Protein AF-A0A920F0Z5-F1 (afdb_monomer_lite)

Foldseek 3Di:
DFAAAKKKKKKKKAFAPPPEAQFWKKWQKFWFADDPNDTDDGQWTFMQHNNWTKIKHFDDDKDWDWDQDPVRDTDIDIDGWIKIFTFPDSVVRHRDMWMKMWIAHNRPPLGWIWMDIPLHTFWIDDDDSRPNHRDIDMDGDIDIDNGRDDDDDGDMDMDLTDMDRAPVVSVDPDSVSVVPDDNATFGARTQWIFTDDCQVVVVHDTHTDDGHCVRGHDD

pLDDT: mean 90.54, std 6.48, range [62.72, 98.5]

Secondary structure (DSSP, 8-state):
-BTT-EEEEEEEEE--TT---SS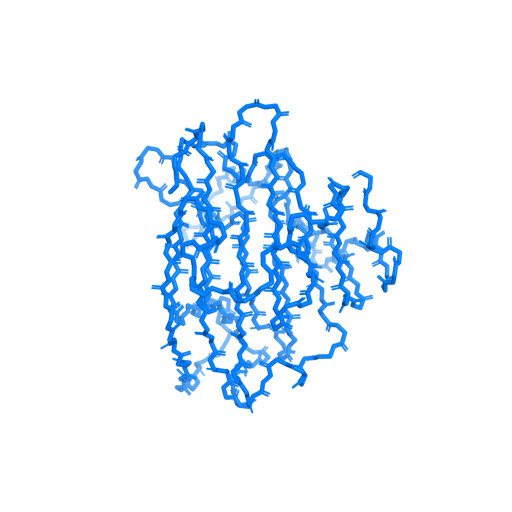-EEEEEEEEEEETTEEEEEEEEEEEETTEEEEEEE-SS-EEEEEE-TTS-EEEEEEPPEEEEEES-GGGGSSSEEEEEEEEE-STT--EEEEEETTEEEEEEES-S-TTSSEEEEEEEEEEES-SSPPPP---EEEEEEEESSSGGGT-S-HHHHHTS--S-EE-SEEEEEEESSTGGGTPPPPEEEEGGGGGS--

Radius of gyration: 17.34 Å; chains: 1; bounding box: 39×43×42 Å

Sequence (219 aa):
MRDGEVYWYKFSIFIPKNVGSNFHTISPFDLKDRKNGRQRDPALSFTITNNQVTFQLKTFGEECRKVKNMQGKTSEFCERPSLVANMASTNNYKNRWLDFVFEIDKRKGKEITRFWINEKLIGVINGDLSPQGKFLGFKFGPYRFSIKKPPQDEVIYYSDIMRRHSCEELEQENCDKFYDAPSSSGIYGVEKLLRCFREPDKGLPCPLICIGRDCENLP

Structure (mmCIF, N/CA/C/O backbone):
data_AF-A0A920F0Z5-F1
#
_entry.id   AF-A0A920F0Z5-F1
#
loop_
_atom_site.group_PDB
_atom_site.id
_atom_site.type_symbol
_atom_site.label_atom_id
_atom_site.label_alt_id
_atom_site.label_comp_id
_atom_site.label_asym_id
_atom_site.label_entity_id
_atom_site.label_seq_id
_atom_site.pdbx_PDB_ins_code
_atom_site.Cartn_x
_atom_site.Cartn_y
_atom_site.Cartn_z
_atom_site.occupancy
_atom_site.B_iso_or_equiv
_atom_site.auth_seq_id
_atom_site.auth_comp_id
_atom_site.auth_asym_id
_atom_site.auth_atom_id
_atom_site.pdbx_PDB_model_num
ATOM 1 N N . MET A 1 1 ? -16.361 4.760 -1.913 1.00 90.44 1 MET A N 1
ATOM 2 C CA . MET A 1 1 ? -16.468 4.946 -0.458 1.00 90.44 1 MET A CA 1
ATOM 3 C C . MET A 1 1 ? -16.706 6.410 -0.205 1.00 90.44 1 MET A C 1
ATOM 5 O O . MET A 1 1 ? -16.015 7.211 -0.819 1.00 90.44 1 MET A O 1
ATOM 9 N N . ARG A 1 2 ? -17.714 6.745 0.584 1.00 90.50 2 ARG A N 1
ATOM 10 C CA . ARG A 1 2 ? -18.082 8.101 0.975 1.00 90.50 2 ARG A CA 1
ATOM 11 C C . ARG A 1 2 ? -17.517 8.376 2.366 1.00 90.50 2 ARG A C 1
ATOM 13 O O . ARG A 1 2 ? -17.374 7.447 3.155 1.00 90.50 2 ARG A O 1
ATOM 20 N N . ASP A 1 3 ? -17.191 9.624 2.656 1.00 87.81 3 ASP A N 1
ATOM 21 C CA . ASP A 1 3 ? -16.871 10.025 4.028 1.00 87.81 3 ASP A CA 1
ATOM 22 C C . ASP A 1 3 ? -18.055 9.764 4.973 1.00 87.81 3 ASP A C 1
ATOM 24 O O . ASP A 1 3 ? -19.215 9.837 4.561 1.00 87.81 3 ASP A O 1
ATOM 28 N N . GLY A 1 4 ? -17.759 9.487 6.244 1.00 90.69 4 GLY A N 1
ATOM 29 C CA . GLY A 1 4 ? -18.760 9.219 7.281 1.00 90.69 4 GLY A CA 1
ATOM 30 C C . GLY A 1 4 ? -19.168 7.752 7.437 1.00 90.69 4 GLY A C 1
ATOM 31 O O . GLY A 1 4 ? -19.985 7.453 8.302 1.00 90.69 4 GLY A O 1
ATOM 32 N N . GLU A 1 5 ? -18.604 6.838 6.647 1.00 94.56 5 GLU A N 1
ATOM 33 C CA . GLU A 1 5 ? -18.959 5.414 6.652 1.00 94.56 5 GLU A CA 1
ATOM 34 C C . GLU A 1 5 ? -17.730 4.523 6.880 1.00 94.56 5 GLU A C 1
ATOM 36 O O . GLU A 1 5 ? -16.592 4.936 6.643 1.00 94.56 5 GLU A O 1
ATOM 41 N N . VAL A 1 6 ? -17.977 3.290 7.327 1.00 96.62 6 VAL A N 1
ATOM 42 C CA . VAL A 1 6 ? -16.974 2.221 7.418 1.00 96.62 6 VAL A CA 1
ATOM 43 C C . VAL A 1 6 ? -17.165 1.277 6.239 1.00 96.62 6 VAL A C 1
ATOM 45 O O . VAL A 1 6 ? -18.297 0.957 5.860 1.00 96.62 6 VAL A O 1
ATOM 48 N N . TYR A 1 7 ? -16.055 0.839 5.656 1.00 97.44 7 TYR A N 1
ATOM 49 C CA . TYR A 1 7 ? -16.049 -0.111 4.557 1.00 97.44 7 TYR A CA 1
ATOM 50 C C . TYR A 1 7 ? -15.091 -1.253 4.821 1.00 97.44 7 TYR A C 1
ATOM 52 O O . TYR A 1 7 ? -13.948 -1.040 5.216 1.00 97.44 7 TYR A O 1
ATOM 60 N N . TRP A 1 8 ? -15.551 -2.445 4.479 1.00 97.75 8 TRP A N 1
ATOM 61 C CA . TRP A 1 8 ? -14.752 -3.651 4.433 1.00 97.75 8 TRP A CA 1
ATOM 62 C C . TRP A 1 8 ? -14.628 -4.107 2.982 1.00 97.75 8 TRP A C 1
ATOM 64 O O . TRP A 1 8 ? -15.615 -4.134 2.241 1.00 97.75 8 TRP A O 1
ATOM 74 N N . TYR A 1 9 ? -13.412 -4.424 2.548 1.00 97.00 9 TYR A N 1
ATOM 75 C CA . TYR A 1 9 ? -13.144 -4.990 1.228 1.00 97.00 9 TYR A CA 1
ATOM 76 C C . TYR A 1 9 ? -12.417 -6.317 1.370 1.00 97.00 9 TYR A C 1
ATOM 78 O O . TYR A 1 9 ? -11.500 -6.430 2.178 1.00 97.00 9 TYR A O 1
ATOM 86 N N . LYS A 1 10 ? -12.786 -7.273 0.520 1.00 96.81 10 LYS A N 1
ATOM 87 C CA . LYS A 1 10 ? -12.069 -8.529 0.295 1.00 96.81 10 LYS A CA 1
ATOM 88 C C . LYS A 1 10 ? -11.853 -8.681 -1.202 1.00 96.81 10 LYS A C 1
ATOM 90 O O . LYS A 1 10 ? -12.731 -8.314 -1.980 1.00 96.81 10 LYS A O 1
ATOM 95 N N . PHE A 1 11 ? -10.675 -9.121 -1.608 1.00 97.75 11 PHE A N 1
ATOM 96 C CA . PHE A 1 11 ? -10.397 -9.508 -2.988 1.00 97.75 11 PHE A CA 1
ATOM 97 C C . PHE A 1 11 ? -9.113 -10.318 -3.040 1.00 97.75 11 PHE A C 1
ATOM 99 O O . PHE A 1 11 ? -8.195 -10.081 -2.256 1.00 97.75 11 PHE A O 1
ATOM 106 N N . SER A 1 12 ? -9.014 -11.202 -4.021 1.00 98.06 12 SER A N 1
ATOM 107 C CA . SER A 1 12 ? -7.830 -12.029 -4.207 1.00 98.06 12 SER A CA 1
ATOM 108 C C . SER A 1 12 ? -7.163 -11.720 -5.537 1.00 98.06 12 SER A C 1
ATOM 110 O O . SER A 1 12 ? -7.823 -11.424 -6.537 1.00 98.06 12 SER A O 1
ATOM 112 N N . ILE A 1 13 ? -5.831 -11.748 -5.545 1.00 98.06 13 ILE A N 1
ATOM 113 C CA . ILE A 1 13 ? -5.016 -11.493 -6.736 1.00 98.06 13 ILE A CA 1
ATOM 114 C C . ILE A 1 13 ? -4.014 -12.627 -6.916 1.00 98.06 13 ILE A C 1
ATOM 116 O O . ILE A 1 13 ? -3.229 -12.910 -6.011 1.00 98.06 13 ILE A O 1
ATOM 120 N N . PHE A 1 14 ? -3.980 -13.230 -8.104 1.00 97.88 14 PHE A N 1
ATOM 121 C CA . PHE A 1 14 ? -2.882 -14.101 -8.516 1.00 97.88 14 PHE A CA 1
ATOM 122 C C . PHE A 1 14 ? -1.908 -13.320 -9.391 1.00 97.88 14 PHE A C 1
ATOM 124 O O . PHE A 1 14 ? -2.274 -12.824 -10.461 1.00 97.88 14 PHE A O 1
ATOM 131 N N . ILE A 1 15 ? -0.650 -13.248 -8.956 1.00 95.62 15 ILE A N 1
ATOM 132 C CA . ILE A 1 15 ? 0.415 -12.520 -9.653 1.00 95.62 15 ILE A CA 1
ATOM 133 C C . ILE A 1 15 ? 1.413 -13.531 -10.217 1.00 95.62 15 ILE A C 1
ATOM 135 O O . ILE A 1 15 ? 2.213 -14.061 -9.451 1.00 95.62 15 ILE A O 1
ATOM 139 N N . PRO A 1 16 ? 1.424 -13.820 -11.527 1.00 94.25 16 PRO A N 1
ATOM 140 C CA . PRO A 1 16 ? 2.423 -14.699 -12.128 1.00 94.25 16 PRO A CA 1
ATOM 141 C C . PRO A 1 16 ? 3.870 -14.235 -11.895 1.00 94.25 16 PRO A C 1
ATOM 143 O O . PRO A 1 16 ? 4.157 -13.047 -11.729 1.00 94.25 16 PRO A O 1
ATOM 146 N N . LYS A 1 17 ? 4.817 -15.182 -11.918 1.00 90.88 17 LYS A N 1
ATOM 147 C CA . LYS A 1 17 ? 6.248 -14.929 -11.652 1.00 90.88 17 LYS A CA 1
ATOM 148 C C . LYS A 1 17 ? 6.854 -13.839 -12.550 1.00 90.88 17 LYS A C 1
ATOM 150 O O . LYS A 1 17 ? 7.725 -13.095 -12.103 1.00 90.88 17 LYS A O 1
ATOM 155 N N . ASN A 1 18 ? 6.398 -13.760 -13.797 1.00 88.31 18 ASN A N 1
ATOM 156 C CA . ASN A 1 18 ? 6.895 -12.857 -14.833 1.00 88.31 18 ASN A CA 1
ATOM 157 C C . ASN A 1 18 ? 6.247 -11.463 -14.826 1.00 88.31 18 ASN A C 1
ATOM 159 O O . ASN A 1 18 ? 6.603 -10.651 -15.672 1.00 88.31 18 ASN A O 1
ATOM 163 N N . VAL A 1 19 ? 5.321 -11.173 -13.906 1.00 90.56 19 VAL A N 1
ATOM 164 C CA . VAL A 1 19 ? 4.732 -9.833 -13.789 1.00 90.56 19 VAL A CA 1
ATOM 165 C C . VAL A 1 19 ? 5.720 -8.868 -13.134 1.00 90.56 19 VAL A C 1
ATOM 167 O O . VAL A 1 19 ? 6.308 -9.168 -12.089 1.00 90.56 19 VAL A O 1
ATOM 170 N N . GLY A 1 20 ? 5.852 -7.682 -13.715 1.00 84.75 20 GLY A N 1
ATOM 171 C CA . GLY A 1 20 ? 6.808 -6.645 -13.360 1.00 84.75 20 GLY A CA 1
ATOM 172 C C . GLY A 1 20 ? 8.071 -6.694 -14.222 1.00 84.75 20 GLY A C 1
ATOM 173 O O . GLY A 1 20 ? 8.472 -7.736 -14.737 1.00 84.75 20 GLY A O 1
ATOM 174 N N . SER A 1 21 ? 8.726 -5.541 -14.366 1.00 84.06 21 SER A N 1
ATOM 175 C CA . SER A 1 21 ? 10.038 -5.439 -15.005 1.00 84.06 21 SER A CA 1
ATOM 176 C C . SER A 1 21 ? 10.860 -4.284 -14.416 1.00 84.06 21 SER A C 1
ATOM 178 O O . SER A 1 21 ? 10.391 -3.547 -13.549 1.00 84.06 21 SER A O 1
ATOM 180 N N . ASN A 1 22 ? 12.087 -4.100 -14.913 1.00 86.44 22 ASN A N 1
ATOM 181 C CA . ASN A 1 22 ? 12.929 -2.932 -14.607 1.00 86.44 22 ASN A CA 1
ATOM 182 C C . ASN A 1 22 ? 12.606 -1.705 -15.481 1.00 86.44 22 ASN A C 1
ATOM 184 O O . ASN A 1 22 ? 13.271 -0.671 -15.391 1.00 86.44 22 ASN A O 1
ATOM 188 N N . PHE A 1 23 ? 11.621 -1.818 -16.374 1.00 89.38 23 PHE A N 1
ATOM 189 C CA . PHE A 1 23 ? 11.315 -0.808 -17.386 1.00 89.38 23 PHE A CA 1
ATOM 190 C C . PHE A 1 23 ? 9.919 -0.209 -17.253 1.00 89.38 23 PHE A C 1
ATOM 192 O O . PHE A 1 23 ? 9.606 0.720 -17.988 1.00 89.38 23 PHE A O 1
ATOM 199 N N . HIS A 1 24 ? 9.090 -0.693 -16.334 1.00 91.19 24 HIS A N 1
ATOM 200 C CA . HIS A 1 24 ? 7.787 -0.109 -16.032 1.00 91.19 24 HIS A CA 1
ATOM 201 C C . HIS A 1 24 ? 7.375 -0.451 -14.605 1.00 91.19 24 HIS A C 1
ATOM 203 O O . HIS A 1 24 ? 7.950 -1.328 -13.963 1.00 91.19 24 HIS A O 1
ATOM 209 N N . THR A 1 25 ? 6.368 0.258 -14.111 1.00 93.00 25 THR A N 1
ATOM 210 C CA . THR A 1 25 ? 5.651 -0.110 -12.890 1.00 93.00 25 THR A CA 1
ATOM 211 C C . THR A 1 25 ? 4.280 -0.643 -13.267 1.00 93.00 25 THR A C 1
ATOM 213 O O . THR A 1 25 ? 3.633 -0.104 -14.168 1.00 93.00 25 THR A O 1
ATOM 216 N N . ILE A 1 26 ? 3.834 -1.691 -12.584 1.00 94.69 26 ILE A N 1
ATOM 217 C CA . ILE A 1 26 ? 2.468 -2.203 -12.690 1.00 94.69 26 ILE A CA 1
ATOM 218 C C . ILE A 1 26 ? 1.759 -2.049 -11.347 1.00 94.69 26 ILE A C 1
ATOM 220 O O . ILE A 1 26 ? 2.317 -2.394 -10.308 1.00 94.69 26 ILE A O 1
ATOM 224 N N . SER A 1 27 ? 0.542 -1.516 -11.372 1.00 95.94 27 SER A N 1
ATOM 225 C CA . SER A 1 27 ? -0.369 -1.459 -10.232 1.00 95.94 27 SER A CA 1
ATOM 226 C C . SER A 1 27 ? -1.531 -2.422 -10.480 1.00 95.94 27 SER A C 1
ATOM 228 O O . SER A 1 27 ? -2.296 -2.204 -11.422 1.00 95.94 27 SER A O 1
ATOM 230 N N . PRO A 1 28 ? -1.663 -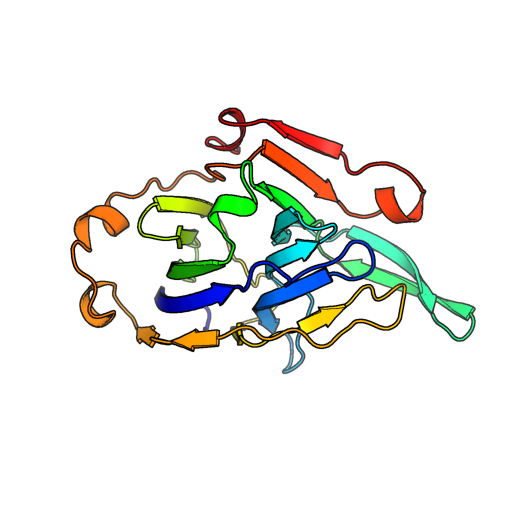3.506 -9.695 1.00 96.88 28 PRO A N 1
ATOM 231 C CA . PRO A 1 28 ? -2.824 -4.389 -9.770 1.00 96.88 28 PRO A CA 1
ATOM 232 C C . PRO A 1 28 ? -4.102 -3.769 -9.191 1.00 96.88 28 PRO A C 1
ATOM 234 O O . PRO A 1 28 ? -5.198 -4.185 -9.579 1.00 96.88 28 PRO A O 1
ATOM 237 N N . PHE A 1 29 ? -3.974 -2.818 -8.259 1.00 97.44 29 PHE A N 1
ATOM 238 C CA . PHE A 1 29 ? -5.090 -2.054 -7.710 1.00 97.44 29 PHE A CA 1
ATOM 239 C C . PHE A 1 29 ? -4.642 -0.715 -7.106 1.00 97.44 29 PHE A C 1
ATOM 241 O O . PHE A 1 29 ? -3.518 -0.558 -6.627 1.00 97.44 29 PHE A O 1
ATOM 248 N N . ASP A 1 30 ? -5.587 0.224 -7.060 1.00 95.88 30 ASP A N 1
ATOM 249 C CA . ASP A 1 30 ? -5.438 1.548 -6.467 1.00 95.88 30 ASP A CA 1
ATOM 250 C C . ASP A 1 30 ? -6.663 1.916 -5.614 1.00 95.88 30 ASP A C 1
ATOM 252 O O . ASP A 1 30 ? -7.813 1.732 -6.029 1.00 95.88 30 ASP A O 1
ATOM 256 N N . LEU A 1 31 ? -6.422 2.577 -4.483 1.00 94.56 31 LEU A N 1
ATOM 257 C CA . LEU A 1 31 ? -7.388 3.446 -3.815 1.00 94.56 31 LEU A CA 1
ATOM 258 C C . LEU A 1 31 ? -7.138 4.881 -4.272 1.00 94.56 31 LEU A C 1
ATOM 260 O O . LEU A 1 31 ? -6.083 5.441 -3.997 1.00 94.56 31 LEU A O 1
ATOM 264 N N . LYS A 1 32 ? -8.087 5.491 -4.987 1.00 90.50 32 LYS A N 1
ATOM 265 C CA . LYS A 1 32 ? -7.942 6.829 -5.582 1.00 90.50 32 LYS A CA 1
ATOM 266 C C . LYS A 1 32 ? -8.878 7.837 -4.955 1.00 90.50 32 LYS A C 1
ATOM 268 O O . LYS A 1 32 ? -10.095 7.639 -4.957 1.00 90.50 32 LYS A O 1
ATOM 273 N N . ASP A 1 33 ? -8.308 8.948 -4.512 1.00 86.12 33 ASP A N 1
ATOM 274 C CA . ASP A 1 33 ? -9.079 10.127 -4.140 1.00 86.12 33 ASP A CA 1
ATOM 275 C C . ASP A 1 33 ? -9.834 10.665 -5.373 1.00 86.12 33 ASP A C 1
ATOM 277 O O . ASP A 1 33 ? -9.336 10.635 -6.511 1.00 86.12 33 ASP A O 1
ATOM 281 N N . ARG A 1 34 ? -11.070 11.118 -5.160 1.00 82.69 34 ARG A N 1
ATOM 282 C CA . ARG A 1 34 ? -11.918 11.725 -6.182 1.00 82.69 34 ARG A CA 1
ATOM 283 C C . ARG A 1 34 ? -12.386 13.103 -5.739 1.00 82.69 34 ARG A C 1
ATOM 285 O O . ARG A 1 34 ? -13.192 13.248 -4.821 1.00 82.69 34 ARG A O 1
ATOM 292 N N . LYS A 1 35 ? -11.998 14.111 -6.519 1.00 77.25 35 LYS A N 1
ATOM 293 C CA . LYS A 1 35 ? -12.417 15.505 -6.348 1.00 77.25 35 LYS A CA 1
ATOM 294 C C . LYS A 1 35 ? -13.192 15.963 -7.577 1.00 77.25 35 LYS A C 1
ATOM 296 O O . LYS A 1 35 ? -12.702 15.842 -8.697 1.00 77.25 35 LYS A O 1
ATOM 301 N N . ASN A 1 36 ? -14.402 16.488 -7.379 1.00 78.94 36 ASN A N 1
ATOM 302 C CA . ASN A 1 36 ? -15.261 17.016 -8.452 1.00 78.94 36 ASN A CA 1
ATOM 303 C C . ASN A 1 36 ? -15.443 16.035 -9.630 1.00 78.94 36 ASN A C 1
ATOM 305 O O . ASN A 1 36 ? -15.315 16.406 -10.794 1.00 78.94 36 ASN A O 1
ATOM 309 N N . GLY A 1 37 ? -15.656 14.752 -9.323 1.00 73.62 37 GLY A N 1
ATOM 310 C CA . GLY A 1 37 ? -15.818 13.693 -10.327 1.00 73.62 37 GLY A CA 1
ATOM 311 C C . GLY A 1 37 ? -14.529 13.254 -11.034 1.00 73.62 37 GLY A C 1
ATOM 312 O O . GLY A 1 37 ? -14.558 12.279 -11.783 1.00 73.62 37 GLY A O 1
ATOM 313 N N . ARG A 1 38 ? -13.386 13.906 -10.780 1.00 78.12 38 ARG A N 1
ATOM 314 C CA . ARG A 1 38 ? -12.085 13.559 -11.368 1.00 78.12 38 ARG A CA 1
ATOM 315 C C . ARG A 1 38 ? -11.256 12.703 -10.416 1.00 78.12 38 ARG A C 1
ATOM 317 O O . ARG A 1 38 ? -11.259 12.921 -9.207 1.00 78.12 38 ARG A O 1
ATOM 324 N N . GLN A 1 39 ? -10.543 11.730 -10.981 1.00 78.75 39 GLN A N 1
ATOM 325 C CA . GLN A 1 39 ? -9.573 10.911 -10.249 1.00 78.75 39 GLN A CA 1
ATOM 326 C C . GLN A 1 39 ? -8.296 11.727 -10.021 1.00 78.75 39 GLN A C 1
ATOM 328 O O . GLN A 1 39 ? -7.818 12.376 -10.953 1.00 78.75 39 GLN A O 1
ATOM 333 N N . ARG A 1 40 ? -7.755 11.688 -8.801 1.00 80.56 40 ARG A N 1
ATOM 334 C CA . ARG A 1 40 ? -6.405 12.177 -8.487 1.00 80.56 40 ARG A CA 1
ATOM 335 C C . ARG A 1 40 ? -5.425 11.004 -8.373 1.00 80.56 40 ARG A C 1
ATOM 337 O O . ARG A 1 40 ? -5.759 9.863 -8.712 1.00 80.56 40 ARG A O 1
ATOM 344 N N . ASP A 1 41 ? -4.212 11.309 -7.925 1.00 77.88 41 ASP A N 1
ATOM 345 C CA . ASP A 1 41 ? -3.193 10.317 -7.609 1.00 77.88 41 ASP A CA 1
ATOM 346 C C . ASP A 1 41 ? -3.714 9.292 -6.583 1.00 77.88 41 ASP A C 1
ATOM 348 O O . ASP A 1 41 ? -4.578 9.625 -5.759 1.00 77.88 41 ASP A O 1
ATOM 352 N N . PRO A 1 42 ? -3.235 8.036 -6.633 1.00 87.38 42 PRO A N 1
ATOM 353 C CA . PRO A 1 42 ? -3.630 7.019 -5.667 1.00 87.38 42 PRO A CA 1
ATOM 354 C C . PRO A 1 42 ? -3.306 7.469 -4.241 1.00 87.38 42 PRO A C 1
ATOM 356 O O . PRO A 1 42 ? -2.190 7.896 -3.974 1.00 87.38 42 PRO A O 1
ATOM 359 N N . ALA A 1 43 ? -4.267 7.352 -3.329 1.00 91.00 43 ALA A N 1
ATOM 360 C CA . ALA A 1 43 ? -4.046 7.477 -1.893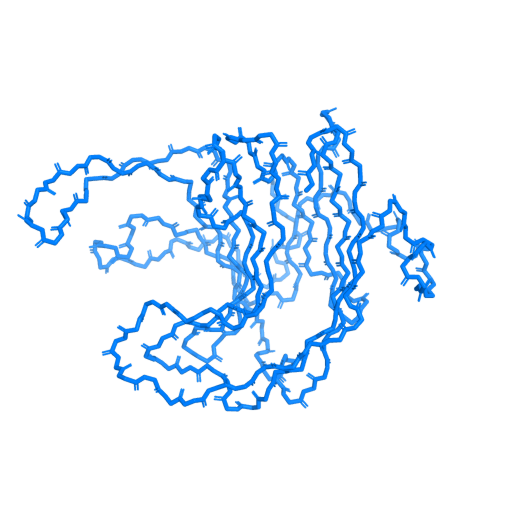 1.00 91.00 43 ALA A CA 1
ATOM 361 C C . ALA A 1 43 ? -3.267 6.273 -1.345 1.00 91.00 43 ALA A C 1
ATOM 363 O O . ALA A 1 43 ? -2.403 6.435 -0.488 1.00 91.00 43 ALA A O 1
ATOM 364 N N . LEU A 1 44 ? -3.560 5.085 -1.878 1.00 94.44 44 LEU A N 1
ATOM 365 C CA . LEU A 1 44 ? -2.833 3.846 -1.638 1.00 94.44 44 LEU A CA 1
ATOM 366 C C . LEU A 1 44 ? -2.762 3.073 -2.956 1.00 94.44 44 LEU A C 1
ATOM 368 O O . LEU A 1 44 ? -3.767 2.950 -3.655 1.00 94.44 44 LEU A O 1
ATOM 372 N N . SER A 1 45 ? -1.592 2.548 -3.296 1.00 95.50 45 SER A N 1
ATOM 373 C CA . SER A 1 45 ? -1.392 1.676 -4.453 1.00 95.50 45 SER A CA 1
ATOM 374 C C . SER A 1 45 ? -0.512 0.497 -4.074 1.00 95.50 45 SER A C 1
ATOM 376 O O . SER A 1 45 ? 0.524 0.676 -3.432 1.00 95.50 45 SER A O 1
ATOM 378 N N . PHE A 1 46 ? -0.905 -0.700 -4.493 1.00 96.75 46 PHE A N 1
ATOM 379 C CA . PHE A 1 46 ? -0.020 -1.857 -4.501 1.00 96.75 46 PHE A CA 1
ATOM 380 C C . PHE A 1 46 ? 0.654 -1.912 -5.865 1.00 96.75 46 PHE A C 1
ATOM 382 O O . PHE A 1 46 ? -0.027 -1.880 -6.889 1.00 96.75 46 PHE A O 1
ATOM 389 N N . THR A 1 47 ? 1.983 -1.952 -5.905 1.00 95.69 47 THR A N 1
ATOM 390 C CA . THR A 1 47 ? 2.721 -1.884 -7.169 1.00 95.69 47 THR A CA 1
ATOM 391 C C . THR A 1 47 ? 3.893 -2.849 -7.217 1.00 95.69 47 THR A C 1
ATOM 393 O O . THR A 1 47 ? 4.455 -3.230 -6.192 1.00 95.69 47 THR A O 1
ATOM 396 N N . ILE A 1 48 ? 4.290 -3.218 -8.432 1.00 94.25 48 ILE A N 1
ATOM 397 C CA . ILE A 1 48 ? 5.521 -3.952 -8.710 1.00 94.25 48 ILE A CA 1
ATOM 398 C C . ILE A 1 48 ? 6.378 -3.059 -9.603 1.00 94.25 48 ILE A C 1
ATOM 400 O O . ILE A 1 48 ? 6.000 -2.754 -10.736 1.00 94.25 48 ILE A O 1
ATOM 404 N N . THR A 1 49 ? 7.518 -2.618 -9.084 1.00 89.94 49 THR A N 1
ATOM 405 C CA . THR A 1 49 ? 8.459 -1.721 -9.764 1.00 89.94 49 THR A CA 1
ATOM 406 C C . THR A 1 49 ? 9.869 -2.259 -9.602 1.00 89.94 49 THR A C 1
ATOM 408 O O . THR A 1 49 ? 10.232 -2.669 -8.507 1.00 89.94 49 THR A O 1
ATOM 411 N N . ASN A 1 50 ? 10.666 -2.328 -10.670 1.00 87.06 50 ASN A N 1
ATOM 412 C CA . ASN A 1 50 ? 12.005 -2.940 -10.629 1.00 87.06 50 ASN A CA 1
ATOM 413 C C . ASN A 1 50 ? 12.005 -4.347 -10.007 1.00 87.06 50 ASN A C 1
ATOM 415 O O . ASN A 1 50 ? 12.844 -4.672 -9.171 1.00 87.06 50 ASN A O 1
ATOM 419 N N . ASN A 1 51 ? 11.006 -5.162 -10.367 1.00 84.25 51 ASN A N 1
ATOM 420 C CA . ASN A 1 51 ? 10.757 -6.482 -9.774 1.00 84.25 51 ASN A CA 1
ATOM 421 C C . ASN A 1 51 ? 10.592 -6.501 -8.248 1.00 84.25 51 ASN A C 1
ATOM 423 O O . ASN A 1 51 ? 10.657 -7.574 -7.657 1.00 84.25 51 ASN A O 1
ATOM 427 N N . GLN A 1 52 ? 10.319 -5.352 -7.639 1.00 90.88 52 GLN A N 1
ATOM 428 C CA . GLN A 1 52 ? 10.117 -5.180 -6.215 1.00 90.88 52 GLN A CA 1
ATOM 429 C C . GLN A 1 52 ? 8.651 -4.858 -5.936 1.00 90.88 52 GLN A C 1
ATOM 431 O O . GLN A 1 52 ? 8.066 -3.977 -6.568 1.00 90.88 52 GLN A O 1
ATOM 436 N N . VAL A 1 53 ? 8.051 -5.573 -4.987 1.00 94.62 53 VAL A N 1
ATOM 437 C CA . VAL A 1 53 ? 6.698 -5.264 -4.512 1.00 94.62 53 VAL A CA 1
ATOM 438 C C . VAL A 1 53 ? 6.770 -4.084 -3.557 1.00 94.62 53 VAL A C 1
ATOM 440 O O . VAL A 1 53 ? 7.597 -4.071 -2.637 1.00 94.62 53 VAL A O 1
ATOM 443 N N . THR A 1 54 ? 5.903 -3.099 -3.778 1.00 95.19 54 THR A N 1
ATOM 444 C CA . THR A 1 54 ? 5.818 -1.906 -2.941 1.00 95.19 54 THR A CA 1
ATOM 445 C C . THR A 1 54 ? 4.378 -1.492 -2.670 1.00 95.19 54 THR A C 1
ATOM 447 O O . THR A 1 54 ? 3.504 -1.641 -3.528 1.00 95.19 54 THR A O 1
ATOM 450 N N . PHE A 1 55 ? 4.151 -0.914 -1.493 1.00 95.50 55 PHE A N 1
ATOM 451 C CA . PHE A 1 55 ? 2.978 -0.086 -1.235 1.00 95.50 55 PHE A CA 1
ATOM 452 C C . PHE A 1 55 ? 3.361 1.383 -1.362 1.00 95.50 55 PHE A C 1
ATOM 454 O O . PHE A 1 55 ? 4.332 1.835 -0.757 1.00 95.50 55 PHE A O 1
ATOM 461 N N . GLN A 1 56 ? 2.595 2.128 -2.149 1.00 93.12 56 GLN A N 1
ATOM 462 C CA . GLN A 1 56 ? 2.730 3.573 -2.278 1.00 93.12 56 GLN A CA 1
ATOM 463 C C . GLN A 1 56 ? 1.559 4.229 -1.564 1.00 93.12 56 GLN A C 1
ATOM 465 O O . GLN A 1 56 ? 0.411 3.957 -1.907 1.00 93.12 56 GLN A O 1
ATOM 470 N N . LEU A 1 57 ? 1.843 5.072 -0.579 1.00 91.25 57 LEU A N 1
ATOM 471 C CA . LEU A 1 57 ? 0.840 5.699 0.274 1.00 91.25 57 LEU A CA 1
ATOM 472 C C . LEU A 1 57 ? 1.035 7.206 0.239 1.00 91.25 57 LEU A C 1
ATOM 474 O O . LEU A 1 57 ? 2.148 7.683 0.433 1.00 91.25 57 LEU A O 1
ATOM 478 N N . LYS A 1 58 ? -0.016 7.981 0.001 1.00 87.12 58 LYS A N 1
ATOM 479 C CA . LYS A 1 58 ? 0.090 9.442 0.046 1.00 87.12 58 LYS A CA 1
ATOM 480 C C . LYS A 1 58 ? -0.045 9.928 1.483 1.00 87.12 58 LYS A C 1
ATOM 482 O O . LYS A 1 58 ? -1.014 9.593 2.159 1.00 87.12 58 LYS A O 1
ATOM 487 N N . THR A 1 59 ? 0.908 10.738 1.930 1.00 80.25 59 THR A N 1
ATOM 488 C CA . THR A 1 59 ? 0.894 11.320 3.277 1.00 80.25 59 THR A CA 1
ATOM 489 C C . THR A 1 59 ? -0.097 12.475 3.380 1.00 80.25 59 THR A C 1
ATOM 491 O O . THR A 1 59 ? -0.733 12.876 2.401 1.00 80.25 59 THR A O 1
ATOM 494 N N . PHE A 1 60 ? -0.218 13.034 4.581 1.00 76.38 60 PHE A N 1
ATOM 495 C CA . PHE A 1 60 ? -0.803 14.356 4.783 1.00 76.38 60 PHE A CA 1
ATOM 496 C C . PHE A 1 60 ? 0.084 15.462 4.203 1.00 76.38 60 PHE A C 1
ATOM 498 O O . PHE A 1 60 ? 1.263 15.249 3.904 1.00 76.38 60 PHE A O 1
ATOM 505 N N . GLY A 1 61 ? -0.512 16.646 4.064 1.00 77.38 61 GLY A N 1
ATOM 506 C CA . GLY A 1 61 ? 0.126 17.818 3.474 1.00 77.38 61 GLY A CA 1
ATOM 507 C C . GLY A 1 61 ? 0.037 17.844 1.952 1.00 77.38 61 GLY A C 1
ATOM 508 O O . GLY A 1 61 ? -0.436 16.908 1.313 1.00 77.38 61 GLY A O 1
ATOM 509 N N . GLU A 1 62 ? 0.475 18.952 1.373 1.00 81.06 62 GLU A N 1
ATOM 510 C CA . GLU A 1 62 ? 0.618 19.125 -0.065 1.00 81.06 62 GLU A CA 1
ATOM 511 C C . GLU A 1 62 ? 1.921 19.877 -0.303 1.00 81.06 62 GLU A C 1
ATOM 513 O O . GLU A 1 62 ? 2.226 20.857 0.376 1.00 81.06 62 GLU A O 1
ATOM 518 N N . GLU A 1 63 ? 2.710 19.394 -1.251 1.00 84.88 63 GLU A N 1
ATOM 519 C CA . GLU A 1 63 ? 3.933 20.050 -1.656 1.00 84.88 63 GLU A CA 1
ATOM 520 C C . GLU A 1 63 ? 3.887 20.342 -3.164 1.00 84.88 63 GLU A C 1
ATOM 522 O O . GLU A 1 63 ? 3.408 19.540 -3.964 1.00 84.88 63 GLU A O 1
ATOM 527 N N . CYS A 1 64 ? 4.395 21.509 -3.569 1.00 84.94 64 CYS A N 1
ATOM 528 C CA . CYS A 1 64 ? 4.279 22.007 -4.942 1.00 84.94 64 CYS A CA 1
ATOM 529 C C . CYS A 1 64 ? 5.627 22.082 -5.659 1.00 84.94 64 CYS A C 1
ATOM 531 O O . CYS A 1 64 ? 6.574 22.697 -5.171 1.00 84.94 64 CYS A O 1
ATOM 533 N N . ARG A 1 65 ? 5.725 21.506 -6.857 1.00 83.06 65 ARG A N 1
ATOM 534 C CA . ARG A 1 65 ? 6.904 21.605 -7.730 1.00 83.06 65 ARG A CA 1
ATOM 535 C C . ARG A 1 65 ? 6.547 22.230 -9.071 1.00 83.06 65 ARG A C 1
ATOM 537 O O . ARG A 1 65 ? 5.434 22.084 -9.562 1.00 83.06 65 ARG A O 1
ATOM 544 N N . LYS A 1 66 ? 7.509 22.910 -9.694 1.00 85.31 66 LYS A N 1
ATOM 545 C CA . LYS A 1 66 ? 7.360 23.387 -11.073 1.00 85.31 66 LYS A CA 1
ATOM 546 C C . LYS A 1 66 ? 7.600 22.219 -12.025 1.00 85.31 66 LYS A C 1
ATOM 548 O O . LYS A 1 66 ? 8.687 21.650 -12.020 1.00 85.31 66 LYS A O 1
ATOM 553 N N . VAL A 1 67 ? 6.605 21.886 -12.841 1.00 82.19 67 VAL A N 1
ATOM 554 C CA . VAL A 1 67 ? 6.678 20.816 -13.843 1.00 82.19 67 VAL A CA 1
ATOM 555 C C . VAL A 1 67 ? 6.549 21.432 -15.224 1.00 82.19 67 VAL A C 1
ATOM 557 O O . VAL A 1 67 ? 5.677 22.267 -15.469 1.00 82.19 67 VAL A O 1
ATOM 560 N N . LYS A 1 68 ? 7.432 21.024 -16.133 1.00 84.81 68 LYS A N 1
ATOM 561 C CA . LYS A 1 68 ? 7.377 21.407 -17.541 1.00 84.81 68 LYS A CA 1
ATOM 562 C C . LYS A 1 68 ? 6.570 20.350 -18.291 1.00 84.81 68 LYS A C 1
ATOM 564 O O . LYS A 1 68 ? 6.923 19.175 -18.262 1.00 84.81 68 LYS A O 1
ATOM 569 N N . ASN A 1 69 ? 5.465 20.747 -18.917 1.00 79.31 69 ASN A N 1
ATOM 570 C CA . ASN A 1 69 ? 4.653 19.831 -19.715 1.00 79.31 69 ASN A CA 1
ATOM 571 C C . ASN A 1 69 ? 5.345 19.487 -21.053 1.00 79.31 69 ASN A C 1
ATOM 573 O O . ASN A 1 69 ? 6.367 20.076 -21.409 1.00 79.31 69 ASN A O 1
ATOM 577 N N . MET A 1 70 ? 4.760 18.566 -21.830 1.00 76.25 70 MET A N 1
ATOM 578 C CA . MET A 1 70 ? 5.312 18.144 -23.132 1.00 76.25 70 MET A CA 1
ATOM 579 C C . MET A 1 70 ? 5.415 19.273 -24.175 1.00 76.25 70 MET A C 1
ATOM 581 O O . MET A 1 70 ? 6.152 19.143 -25.142 1.00 76.25 70 MET A O 1
ATOM 585 N N . GLN A 1 71 ? 4.704 20.387 -23.981 1.00 87.19 71 GLN A N 1
ATOM 586 C CA . GLN A 1 71 ? 4.749 21.578 -24.843 1.00 87.19 71 GLN A CA 1
ATOM 587 C C . GLN A 1 71 ? 5.773 22.613 -24.348 1.00 87.19 71 GLN A C 1
ATOM 589 O O . GLN A 1 71 ? 5.850 23.725 -24.861 1.00 87.19 71 GLN A O 1
ATOM 594 N N . GLY A 1 72 ? 6.536 22.284 -23.306 1.00 86.31 72 GLY A N 1
ATOM 595 C CA . GLY A 1 72 ? 7.534 23.163 -22.720 1.00 86.31 72 GLY A CA 1
ATOM 596 C C . GLY A 1 72 ? 6.986 24.241 -21.782 1.00 86.31 72 GLY A C 1
ATOM 597 O O . GLY A 1 72 ? 7.767 25.054 -21.287 1.00 86.31 72 GLY A O 1
ATOM 598 N N . LYS A 1 73 ? 5.681 24.246 -21.488 1.00 90.81 73 LYS A N 1
ATOM 599 C CA . LYS A 1 73 ? 5.064 25.186 -20.547 1.00 90.81 73 LYS A CA 1
ATOM 600 C C . LYS A 1 73 ? 5.289 24.715 -19.114 1.00 90.81 73 LYS A C 1
ATOM 602 O O . LYS A 1 73 ? 4.958 23.581 -18.768 1.00 90.81 73 LYS A O 1
ATOM 607 N N . THR A 1 74 ? 5.816 25.604 -18.282 1.00 89.88 74 THR A N 1
ATOM 608 C CA . THR A 1 74 ? 5.982 25.360 -16.848 1.00 89.88 74 THR A CA 1
ATOM 609 C C . THR A 1 74 ? 4.689 25.687 -16.109 1.00 89.88 74 THR A C 1
ATOM 611 O O . THR A 1 74 ? 4.153 26.785 -16.249 1.00 89.88 74 THR A O 1
ATOM 614 N N . SER A 1 75 ? 4.207 24.753 -15.299 1.00 85.56 75 SER A N 1
ATOM 615 C CA . SER A 1 75 ? 3.097 24.949 -14.367 1.00 85.56 75 SER A CA 1
ATOM 616 C C . SER A 1 75 ? 3.492 24.494 -12.970 1.00 85.56 75 SER A C 1
ATOM 618 O O . SER A 1 75 ? 4.344 23.621 -12.808 1.00 85.56 75 SER A O 1
ATOM 620 N N . GLU A 1 76 ? 2.863 25.076 -11.957 1.00 86.44 76 GLU A N 1
ATOM 621 C CA . GLU A 1 76 ? 2.941 24.536 -10.606 1.00 86.44 76 GLU A CA 1
ATOM 622 C C . GLU A 1 76 ? 2.095 23.263 -10.514 1.00 86.44 76 GLU A C 1
ATOM 624 O O . GLU A 1 76 ? 0.957 23.214 -10.982 1.00 86.44 76 GLU A O 1
ATOM 629 N N . PHE A 1 77 ? 2.687 22.213 -9.960 1.00 81.38 77 PHE A N 1
ATOM 630 C CA . PHE A 1 77 ? 2.064 20.923 -9.735 1.00 81.38 77 PHE A CA 1
ATOM 631 C C . PHE A 1 77 ? 2.183 20.584 -8.254 1.00 81.38 77 PHE A C 1
ATOM 633 O O . PHE A 1 77 ? 3.284 20.353 -7.749 1.00 81.38 77 PHE A O 1
ATOM 640 N N . CYS A 1 78 ? 1.042 20.586 -7.576 1.00 80.94 78 CYS A N 1
ATOM 641 C CA . CYS A 1 78 ? 0.926 20.298 -6.157 1.00 80.94 78 CYS A CA 1
ATOM 642 C C . CYS A 1 78 ? 0.351 18.896 -5.955 1.00 80.94 78 CYS A C 1
ATOM 644 O O . CYS A 1 78 ? -0.727 18.565 -6.465 1.00 80.94 78 CYS A O 1
ATOM 646 N N . GLU A 1 79 ? 1.082 18.075 -5.214 1.00 81.50 79 GLU A N 1
ATOM 647 C CA . GLU A 1 79 ? 0.665 16.733 -4.827 1.00 81.50 79 GLU A CA 1
ATOM 648 C C . GLU A 1 79 ? 1.132 16.427 -3.405 1.00 81.50 79 GLU A C 1
ATOM 650 O O . GLU A 1 79 ? 1.977 17.112 -2.828 1.00 81.50 79 GLU A O 1
ATOM 655 N N . ARG A 1 80 ? 0.567 15.376 -2.820 1.00 85.44 80 ARG A N 1
ATOM 656 C CA . ARG A 1 80 ? 0.989 14.911 -1.500 1.00 85.44 80 ARG A CA 1
ATOM 657 C C . ARG A 1 80 ? 2.277 14.089 -1.645 1.00 85.44 80 ARG A C 1
ATOM 659 O O . ARG A 1 80 ? 2.374 13.330 -2.621 1.00 85.44 80 ARG A O 1
ATOM 666 N N . PRO A 1 81 ? 3.248 14.187 -0.723 1.00 86.75 81 PRO A N 1
ATOM 667 C CA . PRO A 1 81 ? 4.389 13.277 -0.708 1.00 86.75 81 PRO A CA 1
ATOM 668 C C . PRO A 1 81 ? 3.937 11.815 -0.633 1.00 86.75 81 PRO A C 1
ATOM 670 O O . PRO A 1 81 ? 2.880 11.500 -0.079 1.00 86.75 81 PRO A O 1
ATOM 673 N N . SER A 1 82 ? 4.726 10.912 -1.211 1.00 89.50 82 SER A N 1
ATOM 674 C CA . SER A 1 82 ? 4.455 9.474 -1.163 1.00 89.50 82 SER A CA 1
ATOM 675 C C . SER A 1 82 ? 5.375 8.797 -0.153 1.00 89.50 82 SER A C 1
ATOM 677 O O . SER A 1 82 ? 6.590 8.947 -0.240 1.00 89.50 82 SER A O 1
ATOM 679 N N . LEU A 1 83 ? 4.833 7.983 0.745 1.00 91.81 83 LEU A N 1
ATOM 680 C CA . LEU A 1 83 ? 5.578 6.907 1.384 1.00 91.81 83 LEU A CA 1
ATOM 681 C C . LEU A 1 83 ? 5.643 5.713 0.433 1.00 91.81 83 LEU A C 1
ATOM 683 O O . LEU A 1 83 ? 4.632 5.308 -0.137 1.00 91.81 83 LEU A O 1
ATOM 687 N N . VAL A 1 84 ? 6.833 5.153 0.261 1.00 94.38 84 VAL A N 1
ATOM 688 C CA . VAL A 1 84 ? 7.088 3.960 -0.544 1.00 94.38 84 VAL A CA 1
ATOM 689 C C . VAL A 1 84 ? 7.633 2.883 0.380 1.00 94.38 84 VAL A C 1
ATOM 691 O O . VAL A 1 84 ? 8.788 2.931 0.807 1.00 94.38 84 VAL A O 1
ATOM 694 N N . ALA A 1 85 ? 6.777 1.924 0.702 1.00 95.56 85 ALA A N 1
ATOM 695 C CA . ALA A 1 85 ? 7.094 0.755 1.503 1.00 95.56 85 ALA A CA 1
ATOM 696 C C . ALA A 1 85 ? 7.604 -0.356 0.582 1.00 95.56 85 ALA A C 1
ATOM 698 O O . ALA A 1 85 ? 6.825 -0.930 -0.176 1.00 95.56 85 ALA A O 1
ATOM 699 N N . ASN A 1 86 ? 8.901 -0.658 0.626 1.00 95.31 86 ASN A N 1
ATOM 700 C CA . ASN A 1 86 ? 9.479 -1.769 -0.131 1.00 95.31 86 ASN A CA 1
ATOM 701 C C . ASN A 1 86 ? 9.363 -3.055 0.691 1.00 95.31 86 ASN A C 1
ATOM 703 O O . ASN A 1 86 ? 9.884 -3.108 1.802 1.00 95.31 86 ASN A O 1
ATOM 707 N N . MET A 1 87 ? 8.691 -4.081 0.168 1.00 95.06 87 MET A N 1
ATOM 708 C CA . MET A 1 87 ? 8.416 -5.317 0.918 1.00 95.06 87 MET A CA 1
ATOM 709 C C . MET A 1 87 ? 9.629 -6.261 0.972 1.00 95.06 87 MET A C 1
ATOM 711 O O . MET A 1 87 ? 10.262 -6.510 -0.046 1.00 95.06 87 MET A O 1
ATOM 715 N N . ALA A 1 88 ? 9.926 -6.869 2.122 1.00 83.62 88 ALA A N 1
ATOM 716 C CA . ALA A 1 88 ? 11.181 -7.615 2.312 1.00 83.62 88 ALA A CA 1
ATOM 717 C C . ALA A 1 88 ? 11.360 -8.869 1.433 1.00 83.62 88 ALA A C 1
ATOM 719 O O . ALA A 1 88 ? 12.485 -9.292 1.182 1.00 83.62 88 ALA A O 1
ATOM 720 N N . SER A 1 89 ? 10.277 -9.478 0.945 1.00 83.38 89 SER A N 1
ATOM 721 C CA . SER A 1 89 ? 10.365 -10.657 0.077 1.00 83.38 89 SER A CA 1
ATOM 722 C C . SER A 1 89 ? 9.369 -10.572 -1.068 1.00 83.38 89 SER A C 1
ATOM 724 O O . SER A 1 89 ? 8.230 -11.018 -0.952 1.00 83.38 89 SER A O 1
ATOM 726 N N . THR A 1 90 ? 9.804 -10.038 -2.210 1.00 79.31 90 THR A N 1
ATOM 727 C CA . THR A 1 90 ? 8.965 -9.966 -3.419 1.00 79.31 90 THR A CA 1
ATOM 728 C C . THR A 1 90 ? 8.466 -11.345 -3.861 1.00 79.31 90 THR A C 1
ATOM 730 O O . THR A 1 90 ? 7.320 -11.482 -4.286 1.00 79.31 90 THR A O 1
ATOM 733 N N . ASN A 1 91 ? 9.276 -12.395 -3.702 1.00 82.88 91 ASN A N 1
ATOM 734 C CA . ASN A 1 91 ? 8.874 -13.755 -4.067 1.00 82.88 91 ASN A CA 1
ATOM 735 C C . ASN A 1 91 ? 7.683 -14.266 -3.244 1.00 82.88 91 ASN A C 1
ATOM 737 O O . ASN A 1 91 ? 6.912 -15.076 -3.750 1.00 82.88 91 ASN A O 1
ATOM 741 N N . ASN A 1 92 ? 7.464 -13.743 -2.032 1.00 89.50 92 ASN A N 1
ATOM 742 C CA . ASN A 1 92 ? 6.289 -14.089 -1.227 1.00 89.50 92 ASN A CA 1
ATOM 743 C C . ASN A 1 92 ? 4.973 -13.556 -1.815 1.00 89.50 92 ASN A C 1
ATOM 745 O O . ASN A 1 92 ? 3.914 -13.920 -1.313 1.00 89.50 92 ASN A O 1
ATOM 749 N N . TYR A 1 93 ? 5.025 -12.725 -2.860 1.00 93.75 93 TYR A N 1
ATOM 750 C CA . TYR A 1 93 ? 3.861 -12.115 -3.504 1.00 93.75 93 TYR A CA 1
ATOM 751 C C . TYR A 1 93 ? 3.637 -12.590 -4.944 1.00 93.75 93 TYR A C 1
ATOM 753 O O . TYR A 1 93 ? 2.677 -12.166 -5.578 1.00 93.75 93 TYR A O 1
ATOM 761 N N . LYS A 1 94 ? 4.514 -13.438 -5.493 1.00 93.69 94 LYS A N 1
ATOM 762 C CA . LYS A 1 94 ? 4.412 -13.920 -6.877 1.00 93.69 94 LYS A CA 1
ATOM 763 C C . LYS A 1 94 ? 4.173 -15.428 -6.932 1.00 93.69 94 LYS A C 1
ATOM 765 O O . LYS A 1 94 ? 4.532 -16.167 -6.024 1.00 93.69 94 LYS A O 1
ATOM 770 N N . ASN A 1 95 ? 3.601 -15.870 -8.047 1.00 95.38 95 ASN A N 1
ATOM 771 C CA . ASN A 1 95 ? 3.221 -17.241 -8.375 1.00 95.38 95 ASN A CA 1
ATOM 772 C C . ASN A 1 95 ? 2.289 -17.903 -7.344 1.00 95.38 95 ASN A C 1
ATOM 774 O O . ASN A 1 95 ? 2.440 -19.082 -7.031 1.00 95.38 95 ASN A O 1
ATOM 778 N N . ARG A 1 96 ? 1.358 -17.126 -6.786 1.00 96.50 96 ARG A N 1
ATOM 779 C CA . ARG A 1 96 ? 0.369 -17.571 -5.800 1.00 96.50 96 ARG A CA 1
ATOM 780 C C . ARG A 1 96 ? -0.804 -16.599 -5.735 1.00 96.50 96 ARG A C 1
ATOM 782 O O . ARG A 1 96 ? -0.667 -15.451 -6.161 1.00 96.50 96 ARG A O 1
ATOM 789 N N . TRP A 1 97 ? -1.907 -17.059 -5.152 1.00 97.81 97 TRP A N 1
ATOM 790 C CA . TRP A 1 97 ? -2.989 -16.186 -4.712 1.00 97.81 97 TRP A CA 1
ATOM 791 C C . TRP A 1 97 ? -2.573 -15.399 -3.467 1.00 97.81 97 TRP A C 1
ATOM 793 O O . TRP A 1 97 ? -1.832 -15.893 -2.604 1.00 97.81 97 TRP A O 1
ATOM 803 N N . LEU A 1 98 ? -3.023 -14.151 -3.437 1.00 97.56 98 LEU A N 1
ATOM 804 C CA . LEU A 1 98 ? -2.896 -13.214 -2.336 1.00 97.56 98 LEU A CA 1
ATOM 805 C C . LEU A 1 98 ? -4.288 -12.716 -1.980 1.00 97.56 98 LEU A C 1
ATOM 807 O O . LEU A 1 98 ? -4.912 -12.050 -2.804 1.00 97.56 98 LEU A O 1
ATOM 811 N N . ASP A 1 99 ? -4.732 -13.006 -0.766 1.00 97.12 99 ASP A N 1
ATOM 812 C CA . ASP A 1 99 ? -6.033 -12.592 -0.257 1.00 97.12 99 ASP A CA 1
ATOM 813 C C . ASP A 1 99 ? -5.882 -11.274 0.488 1.00 97.12 99 ASP A C 1
ATOM 815 O O . ASP A 1 99 ? -5.232 -11.205 1.533 1.00 97.12 99 ASP A O 1
ATOM 819 N N . PHE A 1 100 ? -6.451 -10.215 -0.071 1.00 97.81 100 PHE A N 1
ATOM 820 C CA . PHE A 1 100 ? -6.437 -8.889 0.520 1.00 97.81 100 PHE A CA 1
ATOM 821 C C . PHE A 1 100 ? -7.712 -8.658 1.314 1.00 97.81 100 PHE A C 1
ATOM 823 O O . PHE A 1 100 ? -8.815 -8.884 0.815 1.00 97.81 100 PHE A O 1
ATOM 830 N N . VAL A 1 101 ? -7.548 -8.118 2.518 1.00 97.75 101 VAL A N 1
ATOM 831 C CA . VAL A 1 101 ? -8.643 -7.559 3.314 1.00 97.75 101 VAL A CA 1
ATOM 832 C C . VAL A 1 101 ? -8.299 -6.114 3.643 1.00 97.75 101 VAL A C 1
ATOM 834 O O . VAL A 1 101 ? -7.150 -5.815 3.967 1.00 97.75 101 VAL A O 1
ATOM 837 N N . PHE A 1 102 ? -9.275 -5.217 3.544 1.00 97.81 102 PHE A N 1
ATOM 838 C CA . PHE A 1 102 ? -9.159 -3.836 4.003 1.00 97.81 102 PHE A CA 1
ATOM 839 C C . PHE A 1 102 ? -10.323 -3.502 4.924 1.00 97.81 102 PHE A C 1
ATOM 841 O O . PHE A 1 102 ? -11.474 -3.753 4.573 1.00 97.81 102 PHE A O 1
ATOM 848 N N . GLU A 1 103 ? -10.015 -2.842 6.029 1.00 97.75 103 GLU A N 1
ATOM 849 C CA . GLU A 1 103 ? -10.951 -2.055 6.821 1.00 97.75 103 GLU A CA 1
ATOM 850 C C . GLU A 1 103 ? -10.627 -0.582 6.570 1.00 97.75 103 GLU A C 1
ATOM 852 O O . GLU A 1 103 ? -9.478 -0.159 6.703 1.00 97.75 103 GLU A O 1
ATOM 857 N N . ILE A 1 104 ? -11.628 0.204 6.184 1.00 96.88 104 ILE A N 1
ATOM 858 C CA . ILE A 1 104 ? -11.487 1.628 5.882 1.00 96.88 104 ILE A CA 1
ATOM 859 C C . ILE A 1 104 ? -12.586 2.374 6.639 1.00 96.88 104 ILE A C 1
ATOM 861 O O . ILE A 1 104 ? -13.726 2.457 6.172 1.00 96.88 104 ILE A O 1
ATOM 865 N N . ASP A 1 105 ? -12.247 2.927 7.802 1.00 96.12 105 ASP A N 1
ATOM 866 C CA . ASP A 1 105 ? -13.113 3.841 8.545 1.00 96.12 105 ASP A CA 1
ATOM 867 C C . ASP A 1 105 ? -12.896 5.265 8.028 1.00 96.12 105 ASP A C 1
ATOM 869 O O . ASP A 1 105 ? -11.788 5.799 8.079 1.00 96.12 105 ASP A O 1
ATOM 873 N N . LYS A 1 106 ? -13.953 5.885 7.498 1.00 93.69 106 LYS A N 1
ATOM 874 C CA . LYS A 1 106 ? -13.944 7.280 7.033 1.00 93.69 106 LYS A CA 1
ATOM 875 C C . LYS A 1 106 ? -14.814 8.187 7.900 1.00 93.69 106 LYS A C 1
ATOM 877 O O . LYS A 1 106 ? -15.199 9.273 7.460 1.00 93.69 106 LYS A O 1
ATOM 882 N N . ARG A 1 107 ? -15.193 7.754 9.104 1.00 94.56 107 ARG A N 1
ATOM 883 C CA . ARG A 1 107 ? -15.920 8.589 10.065 1.00 94.56 107 ARG A CA 1
ATOM 884 C C . ARG A 1 107 ? -14.972 9.621 10.655 1.00 94.56 107 ARG A C 1
ATOM 886 O O . ARG A 1 107 ? -13.875 9.294 11.096 1.00 94.56 107 ARG A O 1
ATOM 893 N N . LYS A 1 108 ? -15.438 10.868 10.702 1.00 92.88 108 LYS A N 1
ATOM 894 C CA . LYS A 1 108 ? -14.648 11.997 11.189 1.00 92.88 108 LYS A CA 1
ATOM 895 C C . LYS A 1 108 ? -14.136 11.756 12.614 1.00 92.88 108 LYS A C 1
ATOM 897 O O . LYS A 1 108 ? -14.934 11.479 13.509 1.00 92.88 108 LYS A O 1
ATOM 902 N N . GLY A 1 109 ? -12.832 11.912 12.822 1.00 92.56 109 GLY A N 1
ATOM 903 C CA . GLY A 1 109 ? -12.147 11.689 14.099 1.00 92.56 109 GLY A CA 1
ATOM 904 C C . GLY A 1 109 ? -11.861 10.219 14.426 1.00 92.56 109 GLY A C 1
ATOM 905 O O . GLY A 1 109 ? -11.360 9.936 15.511 1.00 92.56 109 GLY A O 1
ATOM 906 N N . LYS A 1 110 ? -12.198 9.287 13.529 1.00 94.81 110 LYS A N 1
ATOM 907 C CA . LYS A 1 110 ? -11.942 7.843 13.657 1.00 94.81 110 LYS A CA 1
ATOM 908 C C . LYS A 1 110 ? -11.237 7.278 12.426 1.00 94.81 110 LYS A C 1
ATOM 910 O O . LYS A 1 110 ? -11.174 6.065 12.270 1.00 94.81 110 LYS A O 1
ATOM 915 N N . GLU A 1 111 ? -10.755 8.141 11.536 1.00 94.06 111 GLU A N 1
ATOM 916 C CA . GLU A 1 111 ? -10.254 7.724 10.240 1.00 94.06 111 GLU A CA 1
ATOM 917 C C . GLU A 1 111 ? -9.049 6.796 10.401 1.00 94.06 111 GLU A C 1
ATOM 919 O O . GLU A 1 111 ? -8.027 7.152 10.999 1.00 94.06 111 GLU A O 1
ATOM 924 N N . ILE A 1 112 ? -9.182 5.589 9.865 1.00 95.19 112 ILE A N 1
ATOM 925 C CA . ILE A 1 112 ? -8.138 4.575 9.880 1.00 95.19 112 ILE A CA 1
ATOM 926 C C . ILE A 1 112 ? -8.323 3.650 8.686 1.00 95.19 112 ILE A C 1
ATOM 928 O O . ILE A 1 112 ? -9.439 3.323 8.283 1.00 95.19 112 ILE A O 1
ATOM 932 N N . THR A 1 113 ? -7.215 3.230 8.093 1.00 96.00 113 THR A N 1
ATOM 933 C CA . THR A 1 113 ? -7.190 2.145 7.119 1.00 96.00 113 THR A CA 1
ATOM 934 C C . THR A 1 113 ? -6.268 1.052 7.613 1.00 96.00 113 THR A C 1
ATOM 936 O O . THR A 1 113 ? -5.069 1.281 7.769 1.00 96.00 113 THR A O 1
ATOM 939 N N . ARG A 1 114 ? -6.825 -0.136 7.833 1.00 97.38 114 ARG A N 1
ATOM 940 C CA . ARG A 1 114 ? -6.073 -1.354 8.129 1.00 97.38 114 ARG A CA 1
ATOM 941 C C . ARG A 1 114 ? -6.152 -2.281 6.933 1.00 97.38 114 ARG A C 1
ATOM 943 O O . ARG A 1 114 ? -7.196 -2.371 6.287 1.00 97.38 114 ARG A O 1
ATOM 950 N N . PHE A 1 115 ? -5.053 -2.946 6.609 1.00 97.12 115 PHE A N 1
ATOM 951 C CA . PHE A 1 115 ? -5.050 -3.889 5.502 1.00 97.12 115 PHE A CA 1
ATOM 952 C C . PHE A 1 115 ? -4.138 -5.080 5.741 1.00 97.12 115 PHE A C 1
ATOM 954 O O . PHE A 1 115 ? -3.049 -4.971 6.314 1.00 97.12 115 PHE A O 1
ATOM 961 N N . TRP A 1 116 ? -4.607 -6.224 5.258 1.00 97.12 116 TRP A N 1
ATOM 962 C CA . TRP A 1 116 ? -3.999 -7.529 5.442 1.00 97.12 116 TRP A CA 1
ATOM 963 C C . TRP A 1 116 ? -3.768 -8.203 4.098 1.00 97.12 116 TRP A C 1
ATOM 965 O O . TRP A 1 116 ? -4.496 -7.965 3.134 1.00 97.12 116 TRP A O 1
ATOM 975 N N . ILE A 1 117 ? -2.766 -9.078 4.060 1.00 96.75 117 ILE A N 1
ATOM 976 C CA . ILE A 1 117 ? -2.543 -10.021 2.965 1.00 96.75 117 ILE A CA 1
ATOM 977 C C . ILE A 1 117 ? -2.399 -11.409 3.567 1.00 96.75 117 ILE A C 1
ATOM 979 O O . ILE A 1 117 ? -1.537 -11.612 4.425 1.00 96.75 117 ILE A O 1
ATOM 983 N N . ASN A 1 118 ? -3.201 -12.367 3.103 1.00 95.06 118 ASN A N 1
ATOM 984 C CA . ASN A 1 118 ? -3.237 -13.733 3.631 1.00 95.06 118 ASN A CA 1
ATOM 985 C C . ASN A 1 118 ? -3.346 -13.718 5.168 1.00 95.06 118 ASN A C 1
ATOM 987 O O . ASN A 1 118 ? -2.530 -14.321 5.867 1.00 95.06 118 ASN A O 1
ATOM 991 N N . GLU A 1 119 ? -4.287 -12.913 5.676 1.00 93.81 119 GLU A N 1
ATOM 992 C CA . GLU A 1 119 ? -4.556 -12.656 7.101 1.00 93.81 119 GLU A CA 1
ATOM 993 C C . GLU A 1 119 ? -3.407 -12.067 7.937 1.00 93.81 119 GLU A C 1
ATOM 995 O O . GLU A 1 119 ? -3.510 -11.972 9.164 1.00 93.81 119 GLU A O 1
ATOM 1000 N N . LYS A 1 120 ? -2.291 -11.682 7.318 1.00 94.56 120 LYS A N 1
ATOM 1001 C CA . LYS A 1 120 ? -1.195 -10.989 7.999 1.00 94.56 120 LYS A CA 1
ATOM 1002 C C . LYS A 1 120 ? -1.392 -9.496 7.846 1.00 94.56 120 LYS A C 1
ATOM 1004 O O . LYS A 1 120 ? -1.549 -9.025 6.722 1.00 94.56 120 LYS A O 1
ATOM 1009 N N . LEU A 1 121 ? -1.376 -8.767 8.958 1.00 96.19 121 LEU A N 1
ATOM 1010 C CA . LEU A 1 121 ? -1.460 -7.310 8.940 1.00 96.19 121 LEU A CA 1
ATOM 1011 C C . LEU A 1 121 ? -0.247 -6.757 8.195 1.00 96.19 121 LEU A C 1
ATOM 1013 O O . LEU A 1 121 ? 0.883 -7.140 8.490 1.00 96.19 121 LEU A O 1
ATOM 1017 N N . ILE A 1 122 ? -0.495 -5.899 7.209 1.00 96.38 122 ILE A N 1
ATOM 1018 C CA . ILE A 1 122 ? 0.548 -5.264 6.398 1.00 96.38 122 ILE A CA 1
ATOM 1019 C C . ILE A 1 122 ? 0.639 -3.782 6.709 1.00 96.38 122 ILE A C 1
ATOM 1021 O O . ILE A 1 122 ? 1.738 -3.235 6.707 1.00 96.38 122 ILE A O 1
ATOM 1025 N N . GLY A 1 123 ? -0.475 -3.126 7.018 1.00 95.94 123 GLY A N 1
ATOM 1026 C CA . GLY A 1 123 ? -0.398 -1.745 7.446 1.00 95.94 123 GLY A CA 1
ATOM 1027 C C . GLY A 1 123 ? -1.627 -1.239 8.166 1.00 95.94 123 GLY A C 1
ATOM 1028 O O . GLY A 1 123 ? -2.745 -1.707 7.954 1.00 95.94 123 GLY A O 1
ATOM 1029 N N . VAL A 1 124 ? -1.364 -0.244 9.001 1.00 96.50 124 VAL A N 1
ATOM 1030 C CA . VAL A 1 124 ? -2.328 0.596 9.696 1.00 96.50 124 VAL A CA 1
ATOM 1031 C C . VAL A 1 124 ? -1.962 2.036 9.362 1.00 96.50 124 VAL A C 1
ATOM 1033 O O . VAL A 1 124 ? -0.818 2.451 9.541 1.00 96.50 124 VAL A O 1
ATOM 1036 N N . ILE A 1 125 ? -2.914 2.786 8.822 1.00 93.56 125 ILE A N 1
ATOM 1037 C CA . ILE A 1 125 ? -2.722 4.172 8.396 1.00 93.56 125 ILE A CA 1
ATOM 1038 C C . ILE A 1 125 ? -3.805 5.000 9.064 1.00 93.56 125 ILE A C 1
ATOM 1040 O O . ILE A 1 125 ? -4.984 4.834 8.749 1.00 93.56 125 ILE A O 1
ATOM 1044 N N . ASN A 1 126 ? -3.423 5.882 9.980 1.00 92.56 126 ASN A N 1
ATOM 1045 C CA . ASN A 1 126 ? -4.368 6.798 10.604 1.00 92.56 126 ASN A CA 1
ATOM 1046 C C . ASN A 1 126 ? -4.640 8.018 9.717 1.00 92.56 126 ASN A C 1
ATOM 1048 O O . ASN A 1 126 ? -3.775 8.493 8.979 1.00 92.56 126 ASN A O 1
ATOM 1052 N N . GLY A 1 127 ? -5.850 8.552 9.859 1.00 89.94 127 GLY A N 1
ATOM 1053 C CA . GLY A 1 127 ? -6.326 9.752 9.192 1.00 89.94 127 GLY A CA 1
ATOM 1054 C C . GLY A 1 127 ? -6.983 9.493 7.830 1.00 89.94 127 GLY A C 1
ATOM 1055 O O . GLY A 1 127 ? -7.035 8.376 7.315 1.00 89.94 127 GLY A O 1
ATOM 1056 N N . ASP A 1 128 ? -7.542 10.555 7.251 1.00 87.50 128 ASP A N 1
ATOM 1057 C CA . ASP A 1 128 ? -8.310 10.463 6.011 1.00 87.50 128 ASP A CA 1
ATOM 1058 C C . ASP A 1 128 ? -7.419 10.185 4.785 1.00 87.50 128 ASP A C 1
ATOM 1060 O O . ASP A 1 128 ? -6.576 11.001 4.406 1.00 87.50 128 ASP A O 1
ATOM 1064 N N . LEU A 1 129 ? -7.645 9.045 4.119 1.00 87.12 129 LEU A N 1
ATOM 1065 C CA . LEU A 1 129 ? -6.982 8.691 2.859 1.00 87.12 129 LEU A CA 1
ATOM 1066 C C . LEU A 1 129 ? -7.416 9.565 1.668 1.00 87.12 129 LEU A C 1
ATOM 1068 O O . LEU A 1 129 ? -6.655 9.683 0.701 1.00 87.12 129 LEU A O 1
ATOM 1072 N N . SER A 1 130 ? -8.593 10.198 1.712 1.00 84.69 130 SER A N 1
ATOM 1073 C CA . SER A 1 130 ? -9.093 11.094 0.656 1.00 84.69 130 SER A CA 1
ATOM 1074 C C . SER A 1 130 ? -9.337 12.522 1.164 1.00 84.69 130 SER A C 1
ATOM 1076 O O . SER A 1 130 ? -10.426 13.051 0.976 1.00 84.69 130 SER A O 1
ATOM 1078 N N . PRO A 1 131 ? -8.336 13.205 1.749 1.00 79.50 131 PRO A N 1
ATOM 1079 C CA . PRO A 1 131 ? -8.555 14.481 2.433 1.00 79.50 131 PRO A CA 1
ATOM 1080 C C . PRO A 1 131 ? -8.937 15.624 1.481 1.00 79.50 131 PRO A C 1
ATOM 1082 O O . PRO A 1 131 ? -9.304 16.713 1.917 1.00 79.50 131 PRO A O 1
ATOM 1085 N N . GLN A 1 132 ? -8.814 15.422 0.165 1.00 75.44 132 GLN A N 1
ATOM 1086 C CA . GLN A 1 132 ? -9.100 16.437 -0.844 1.00 75.44 132 GLN A CA 1
ATOM 1087 C C . GLN A 1 132 ? -10.434 16.200 -1.573 1.00 75.44 132 GLN A C 1
ATOM 1089 O O . GLN A 1 132 ? -10.779 16.981 -2.471 1.00 75.44 132 GLN A O 1
ATOM 1094 N N . GLY A 1 133 ? -11.192 15.162 -1.208 1.00 74.94 133 GLY A N 1
ATOM 1095 C CA . GLY A 1 133 ? -12.421 14.767 -1.885 1.00 74.94 133 GLY A CA 1
ATOM 1096 C C . GLY A 1 133 ? -13.366 13.955 -1.000 1.00 74.94 133 GLY A C 1
ATOM 1097 O O . GLY A 1 133 ? -12.953 13.256 -0.095 1.00 74.94 133 GLY A O 1
ATOM 1098 N N . LYS A 1 134 ? -14.670 13.995 -1.300 1.00 79.56 134 LYS A N 1
ATOM 1099 C CA . LYS A 1 134 ? -15.694 13.286 -0.500 1.00 79.56 134 LYS A CA 1
ATOM 1100 C C . LYS A 1 134 ? -15.728 11.770 -0.714 1.00 79.56 134 LYS A C 1
ATOM 1102 O O . LYS A 1 134 ? -16.592 11.075 -0.169 1.00 79.56 134 LYS A O 1
ATOM 1107 N N . PHE A 1 135 ? -14.902 11.277 -1.637 1.00 87.44 135 PHE A N 1
ATOM 1108 C CA . PHE A 1 135 ? -14.974 9.910 -2.112 1.00 87.44 135 PHE A CA 1
ATOM 1109 C C . PHE A 1 135 ? -13.595 9.303 -2.329 1.00 87.44 135 PHE A C 1
ATOM 1111 O O . PHE A 1 135 ? -12.775 9.836 -3.073 1.00 87.44 135 PHE A O 1
ATOM 1118 N N . LEU A 1 136 ? -13.426 8.091 -1.809 1.00 91.06 136 LEU A N 1
ATOM 1119 C CA . LEU A 1 136 ? -12.324 7.202 -2.144 1.00 91.06 136 LEU A CA 1
ATOM 1120 C C . LEU A 1 136 ? -12.842 6.102 -3.081 1.00 91.06 136 LEU A C 1
ATOM 1122 O O . LEU A 1 136 ? -13.809 5.393 -2.777 1.00 91.06 136 LEU A O 1
ATOM 1126 N N . GLY A 1 137 ? -12.257 5.997 -4.269 1.00 91.62 137 GLY A N 1
ATOM 1127 C CA . GLY A 1 137 ? -12.596 4.985 -5.265 1.00 91.62 137 GLY A CA 1
ATOM 1128 C C . GLY A 1 137 ? -11.629 3.811 -5.216 1.00 91.62 137 GLY A C 1
ATOM 1129 O O . GLY A 1 137 ? -10.427 4.024 -5.264 1.00 91.62 137 GLY A O 1
ATOM 1130 N N . PHE A 1 138 ? -12.146 2.586 -5.200 1.00 94.12 138 PHE A N 1
ATOM 1131 C CA . PHE A 1 138 ? -11.347 1.386 -5.450 1.00 94.12 138 PHE A CA 1
ATOM 1132 C C . PHE A 1 138 ? -11.300 1.112 -6.957 1.00 94.12 138 PHE A C 1
ATOM 1134 O O . PHE A 1 138 ? -12.328 1.194 -7.637 1.00 94.12 138 PHE A O 1
ATOM 1141 N N . LYS A 1 139 ? -10.112 0.827 -7.485 1.00 93.75 139 LYS A N 1
ATOM 1142 C CA . LYS A 1 139 ? -9.894 0.363 -8.856 1.00 93.75 139 LYS A CA 1
ATOM 1143 C C . LYS A 1 139 ? -9.023 -0.879 -8.803 1.00 93.75 139 LYS A C 1
ATOM 1145 O O . LYS A 1 139 ? -8.007 -0.867 -8.121 1.00 93.75 139 LYS A O 1
ATOM 1150 N N . PHE A 1 140 ? -9.384 -1.889 -9.576 1.00 95.12 140 PHE A N 1
ATOM 1151 C CA . PHE A 1 140 ? -8.574 -3.079 -9.793 1.00 95.12 140 PHE A CA 1
ATOM 1152 C C . PHE A 1 140 ? -8.402 -3.303 -11.295 1.00 95.12 140 PHE A C 1
ATOM 1154 O O . PHE A 1 140 ? -9.163 -2.772 -12.109 1.00 95.12 140 PHE A O 1
ATOM 1161 N N . GLY A 1 141 ? -7.376 -4.064 -11.641 1.00 94.38 141 GLY A N 1
ATOM 1162 C CA . GLY A 1 141 ? -6.960 -4.328 -13.011 1.00 94.38 141 GLY A CA 1
ATOM 1163 C C . GLY A 1 141 ? -5.512 -3.887 -13.232 1.00 94.38 141 GLY A C 1
ATOM 1164 O O . GLY A 1 141 ? -5.045 -2.962 -12.565 1.00 94.38 141 GLY A O 1
ATOM 1165 N N . PRO A 1 142 ? -4.788 -4.531 -14.159 1.00 93.06 142 PRO A N 1
ATOM 1166 C CA . PRO A 1 142 ? -3.386 -4.227 -14.399 1.00 93.06 142 PRO A CA 1
ATOM 1167 C C . PRO A 1 142 ? -3.238 -2.831 -15.019 1.00 93.06 142 PRO A C 1
ATOM 1169 O O . PRO A 1 142 ? -3.589 -2.604 -16.177 1.00 93.06 142 PRO A O 1
ATOM 1172 N N . TYR A 1 143 ? -2.684 -1.886 -14.262 1.00 93.31 143 TYR A N 1
ATOM 1173 C CA . TYR A 1 143 ? -2.348 -0.549 -14.745 1.00 93.31 143 TYR A CA 1
ATOM 1174 C C . TYR A 1 143 ? -0.831 -0.382 -14.869 1.00 93.31 143 TYR A C 1
ATOM 1176 O O . TYR A 1 143 ? -0.116 -0.358 -13.869 1.00 93.31 143 TYR A O 1
ATOM 1184 N N . ARG A 1 144 ? -0.333 -0.255 -16.105 1.00 92.19 144 ARG A N 1
ATOM 1185 C CA . ARG A 1 144 ? 1.092 -0.033 -16.400 1.00 92.19 144 ARG A CA 1
ATOM 1186 C C . ARG A 1 144 ? 1.393 1.460 -16.521 1.00 92.19 144 ARG A C 1
ATOM 1188 O O . ARG A 1 144 ? 0.693 2.177 -17.232 1.00 92.19 144 ARG A O 1
ATOM 1195 N N . PHE A 1 145 ? 2.458 1.920 -15.872 1.00 90.62 145 PHE A N 1
ATOM 1196 C CA . PHE A 1 145 ? 2.925 3.309 -15.932 1.00 90.62 145 PHE A CA 1
ATOM 1197 C C . PHE A 1 145 ? 4.451 3.402 -15.784 1.00 90.62 145 PHE A C 1
ATOM 1199 O O . PHE A 1 145 ? 5.130 2.398 -15.565 1.00 90.62 145 PHE A O 1
ATOM 1206 N N . SER A 1 146 ? 5.006 4.609 -15.950 1.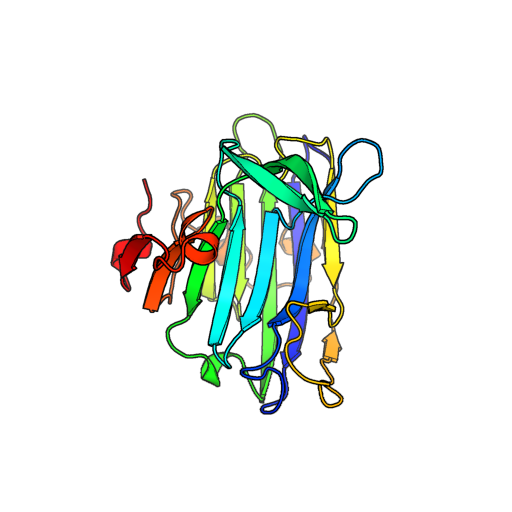00 87.94 146 SER A N 1
ATOM 1207 C CA . SER A 1 146 ? 6.461 4.851 -15.945 1.00 87.94 146 SER A CA 1
ATOM 1208 C C . SER A 1 146 ? 7.222 3.959 -16.938 1.00 87.94 146 SER A C 1
ATOM 1210 O O . SER A 1 146 ? 8.283 3.421 -16.626 1.00 87.94 146 SER A O 1
ATOM 1212 N N . ILE A 1 147 ? 6.643 3.775 -18.127 1.00 90.56 147 ILE A N 1
ATOM 1213 C CA . ILE A 1 147 ? 7.140 2.882 -19.175 1.00 90.56 147 ILE A CA 1
ATOM 1214 C C . ILE A 1 147 ? 8.369 3.510 -19.846 1.00 90.56 147 ILE A C 1
ATOM 1216 O O . ILE A 1 147 ? 8.280 4.569 -20.462 1.00 90.56 147 ILE A O 1
ATOM 1220 N N . LYS A 1 148 ? 9.518 2.841 -19.736 1.00 89.31 148 LYS A N 1
ATOM 1221 C CA . LYS A 1 148 ? 10.806 3.222 -20.341 1.00 89.31 148 LYS A CA 1
ATOM 1222 C C . LYS A 1 148 ? 11.123 2.436 -21.613 1.00 89.31 148 LYS A C 1
ATOM 1224 O O . LYS A 1 148 ? 11.927 2.883 -22.423 1.00 89.31 148 LYS A O 1
ATOM 1229 N N . LYS A 1 149 ? 10.533 1.250 -21.768 1.00 89.19 149 LYS A N 1
ATOM 1230 C CA . LYS A 1 149 ? 10.655 0.378 -22.946 1.00 89.19 149 LYS A CA 1
ATOM 1231 C C . LYS A 1 149 ? 9.302 -0.269 -23.242 1.00 89.19 149 LYS A C 1
ATOM 1233 O O . LYS A 1 149 ? 8.531 -0.427 -22.297 1.00 89.19 149 LYS A O 1
ATOM 1238 N N . PRO A 1 150 ? 9.023 -0.673 -24.494 1.00 88.81 150 PRO A N 1
ATOM 1239 C CA . PRO A 1 150 ? 7.813 -1.421 -24.820 1.00 88.81 150 PRO A CA 1
ATOM 1240 C C . PRO A 1 150 ? 7.654 -2.636 -23.887 1.00 88.81 150 PRO A C 1
ATOM 1242 O O . PRO A 1 150 ? 8.555 -3.481 -23.847 1.00 88.81 150 PRO A O 1
ATOM 1245 N N . PRO A 1 151 ? 6.576 -2.707 -23.087 1.00 84.44 151 PRO A N 1
ATOM 1246 C CA . PRO A 1 151 ? 6.374 -3.813 -22.167 1.00 84.44 151 PRO A CA 1
ATOM 1247 C C . PRO A 1 151 ? 5.889 -5.050 -22.928 1.00 84.44 151 PRO A C 1
ATOM 1249 O O . PRO A 1 151 ? 5.189 -4.935 -23.931 1.00 84.44 151 PRO A O 1
ATOM 1252 N N . GLN A 1 152 ? 6.238 -6.231 -22.419 1.00 87.50 152 GLN A N 1
ATOM 1253 C CA . GLN A 1 152 ? 5.602 -7.481 -22.838 1.00 87.50 152 GLN A CA 1
ATOM 1254 C C . GLN A 1 152 ? 4.202 -7.585 -22.229 1.00 87.50 152 GLN A C 1
ATOM 1256 O O . GLN A 1 152 ? 3.863 -6.845 -21.297 1.00 87.50 152 GLN A O 1
ATOM 1261 N N . ASP A 1 153 ? 3.393 -8.503 -22.746 1.00 90.50 153 ASP A N 1
ATOM 1262 C CA . ASP A 1 153 ? 2.090 -8.787 -22.161 1.00 90.50 153 ASP A CA 1
ATOM 1263 C C . ASP A 1 153 ? 2.238 -9.396 -20.766 1.00 90.50 153 ASP A C 1
ATOM 1265 O O . ASP A 1 153 ? 3.069 -10.268 -20.506 1.00 90.50 153 ASP A O 1
ATOM 1269 N N . GLU A 1 154 ? 1.415 -8.896 -19.851 1.00 91.31 154 GLU A N 1
ATOM 1270 C CA . GLU A 1 154 ? 1.382 -9.299 -18.454 1.00 91.31 154 GLU A CA 1
ATOM 1271 C C . GLU A 1 154 ? -0.061 -9.606 -18.086 1.00 91.31 154 GLU A C 1
ATOM 1273 O O . GLU A 1 154 ? -0.970 -8.832 -18.390 1.00 91.31 154 GLU A O 1
ATOM 1278 N N . VAL A 1 155 ? -0.261 -10.732 -17.410 1.00 94.56 155 VAL A N 1
ATOM 1279 C CA . VAL A 1 155 ? -1.581 -11.190 -16.983 1.00 94.56 155 VAL A CA 1
ATOM 1280 C C . VAL A 1 155 ? -1.607 -11.230 -15.465 1.00 94.56 155 VAL A C 1
ATOM 1282 O O . VAL A 1 155 ? -0.672 -11.713 -14.835 1.00 94.56 155 VAL A O 1
ATOM 1285 N N . ILE A 1 156 ? -2.685 -10.716 -14.885 1.00 96.88 156 ILE A N 1
ATOM 1286 C CA . ILE A 1 156 ? -2.988 -10.787 -13.457 1.00 96.88 156 ILE A CA 1
ATOM 1287 C C . ILE A 1 156 ? -4.422 -11.289 -13.346 1.00 96.88 156 ILE A C 1
ATOM 1289 O O . ILE A 1 156 ? -5.293 -10.807 -14.072 1.00 96.88 156 ILE A O 1
ATOM 1293 N N . TYR A 1 157 ? -4.661 -12.243 -12.451 1.00 98.06 157 TYR A N 1
ATOM 1294 C CA . TYR A 1 157 ? -5.995 -12.792 -12.220 1.00 98.06 157 TYR A CA 1
ATOM 1295 C C . TYR A 1 157 ? -6.569 -12.241 -10.920 1.00 98.06 157 TYR A C 1
ATOM 1297 O O . TYR A 1 157 ? -5.826 -11.965 -9.978 1.00 98.06 157 TYR A O 1
ATOM 1305 N N . TYR A 1 158 ? -7.890 -12.097 -10.885 1.00 98.50 158 TYR A N 1
ATOM 1306 C CA . TYR A 1 158 ? -8.634 -11.547 -9.758 1.00 98.50 158 TYR A CA 1
ATOM 1307 C C . TYR A 1 158 ? -9.794 -12.481 -9.415 1.00 98.50 158 TYR A C 1
ATOM 1309 O O . TYR A 1 158 ? -10.429 -13.016 -10.326 1.00 98.50 158 TYR A O 1
ATOM 1317 N N . SER A 1 159 ? -10.094 -12.641 -8.130 1.00 97.56 159 SER A N 1
ATOM 1318 C CA . SER A 1 159 ? -11.276 -13.360 -7.642 1.00 97.56 159 SER A CA 1
ATOM 1319 C C . SER A 1 159 ? -11.824 -12.716 -6.367 1.00 97.56 159 SER A C 1
ATOM 1321 O O . SER A 1 159 ? -11.217 -11.796 -5.813 1.00 97.56 159 SER A O 1
ATOM 1323 N N . ASP A 1 160 ? -13.009 -13.167 -5.947 1.00 95.56 160 ASP A N 1
ATOM 1324 C CA . ASP A 1 160 ? -13.585 -12.909 -4.617 1.00 95.56 160 ASP A CA 1
ATOM 1325 C C . ASP A 1 160 ? -13.700 -11.429 -4.237 1.00 95.56 160 ASP A C 1
ATOM 1327 O O . ASP A 1 160 ? -13.525 -11.033 -3.086 1.00 95.56 160 ASP A O 1
ATOM 1331 N N . ILE A 1 161 ? -13.993 -10.583 -5.230 1.00 96.00 161 ILE A N 1
ATOM 1332 C CA . ILE A 1 161 ? -14.085 -9.138 -5.038 1.00 96.00 161 ILE A CA 1
ATOM 1333 C C . ILE A 1 161 ? -15.395 -8.795 -4.331 1.00 96.00 161 ILE A C 1
ATOM 1335 O O . ILE A 1 161 ? -16.482 -8.884 -4.906 1.00 96.00 161 ILE A O 1
ATOM 1339 N N . MET A 1 162 ? -15.281 -8.312 -3.101 1.00 95.75 162 MET A N 1
ATOM 1340 C CA . MET A 1 162 ? -16.398 -7.928 -2.255 1.00 95.75 162 MET A CA 1
ATOM 1341 C C . MET A 1 162 ? -16.165 -6.559 -1.622 1.00 95.75 162 MET A C 1
ATOM 1343 O O . MET A 1 162 ? -15.051 -6.176 -1.263 1.00 95.75 162 MET A O 1
ATOM 1347 N N . ARG A 1 163 ? -17.265 -5.823 -1.461 1.00 96.06 163 ARG A N 1
ATOM 1348 C CA . ARG A 1 163 ? -17.353 -4.623 -0.629 1.00 96.06 163 ARG A CA 1
ATOM 1349 C C . ARG A 1 163 ? -18.547 -4.773 0.294 1.00 96.06 163 ARG A C 1
ATOM 1351 O O . ARG A 1 163 ? -19.638 -5.088 -0.193 1.00 96.06 163 ARG A O 1
ATOM 1358 N N . ARG A 1 164 ? -18.330 -4.509 1.574 1.00 96.31 164 ARG A N 1
ATOM 1359 C CA . ARG A 1 164 ? -19.271 -4.712 2.674 1.00 96.31 164 ARG A CA 1
ATOM 1360 C C . ARG A 1 164 ? -19.144 -3.621 3.728 1.00 96.31 164 ARG A C 1
ATOM 1362 O O . ARG A 1 164 ? -18.297 -2.730 3.601 1.00 96.31 164 ARG A O 1
ATOM 1369 N N . HIS A 1 165 ? -20.005 -3.682 4.735 1.00 95.38 165 HIS A N 1
ATOM 1370 C CA . HIS A 1 165 ? -20.047 -2.719 5.834 1.00 95.38 165 HIS A CA 1
ATOM 1371 C C . HIS A 1 165 ? -19.511 -3.275 7.155 1.00 95.38 165 HIS A C 1
ATOM 1373 O O . HIS A 1 165 ? -19.192 -2.489 8.046 1.00 95.38 165 HIS A O 1
ATOM 1379 N N . SER A 1 166 ? -19.323 -4.589 7.254 1.00 95.56 166 SER A N 1
ATOM 1380 C CA . SER A 1 166 ? -18.655 -5.242 8.378 1.00 95.56 166 SER A CA 1
ATOM 1381 C C . SER A 1 166 ? -17.755 -6.383 7.899 1.00 95.56 166 SER A C 1
ATOM 1383 O O . SER A 1 166 ? -17.786 -6.754 6.720 1.00 95.56 166 SER A O 1
ATOM 1385 N N . CYS A 1 167 ? -16.937 -6.924 8.803 1.00 96.06 167 CYS A N 1
ATOM 1386 C CA . CYS A 1 167 ? -16.091 -8.068 8.486 1.00 96.06 167 CYS A CA 1
ATOM 1387 C C . CYS A 1 167 ? -16.914 -9.336 8.218 1.00 96.06 167 CYS A C 1
ATOM 1389 O O . CYS A 1 167 ? -16.606 -10.084 7.295 1.00 96.06 167 CYS A O 1
ATOM 1391 N N . GLU A 1 168 ? -17.975 -9.569 8.988 1.00 94.88 168 GLU A N 1
ATOM 1392 C CA . GLU A 1 168 ? -18.773 -10.802 8.941 1.00 94.88 168 GLU A CA 1
ATOM 1393 C C . GLU A 1 168 ? -19.415 -10.989 7.565 1.00 94.88 168 GLU A C 1
ATOM 1395 O O . GLU A 1 168 ? -19.525 -12.097 7.046 1.00 94.88 168 GLU A O 1
ATOM 1400 N N . GLU A 1 169 ? -19.783 -9.879 6.929 1.00 95.69 169 GLU A N 1
ATOM 1401 C CA . GLU A 1 169 ? -20.345 -9.868 5.586 1.00 95.69 169 GLU A CA 1
ATOM 1402 C C . GLU A 1 169 ? -19.329 -10.235 4.480 1.00 95.69 169 GLU A C 1
ATOM 1404 O O . GLU A 1 169 ? -19.740 -10.455 3.335 1.00 95.69 169 GLU A O 1
ATOM 1409 N N . LEU A 1 170 ? -18.018 -10.259 4.772 1.00 92.56 170 LEU A N 1
ATOM 1410 C CA . LEU A 1 170 ? -16.958 -10.644 3.825 1.00 92.56 170 LEU A CA 1
ATOM 1411 C C . LEU A 1 170 ? -16.834 -12.162 3.633 1.00 92.56 170 LEU A C 1
ATOM 1413 O O . LEU A 1 170 ? -15.912 -12.603 2.936 1.00 92.56 170 LEU A O 1
ATOM 1417 N N . GLU A 1 171 ? -17.710 -12.955 4.260 1.00 88.19 171 GLU A N 1
ATOM 1418 C CA . GLU A 1 171 ? -17.627 -14.423 4.247 1.00 88.19 171 GLU A CA 1
ATOM 1419 C C . GLU A 1 171 ? -16.225 -14.868 4.684 1.00 88.19 171 GLU A C 1
ATOM 1421 O O . GLU A 1 171 ? -15.558 -15.672 4.028 1.00 88.19 171 GLU A O 1
ATOM 1426 N N . GLN A 1 172 ? -15.719 -14.216 5.733 1.00 80.50 172 GLN A N 1
ATOM 1427 C CA . GLN A 1 172 ? -14.381 -14.437 6.241 1.00 80.50 172 GLN A CA 1
ATOM 1428 C C . GLN A 1 172 ? -14.432 -15.063 7.622 1.00 80.50 172 GLN A C 1
ATOM 1430 O O . GLN A 1 172 ? -15.151 -14.608 8.509 1.00 80.50 172 GLN A O 1
ATOM 1435 N N . GLU A 1 173 ? -13.639 -16.113 7.792 1.00 77.19 173 GLU A N 1
ATOM 1436 C CA . GLU A 1 173 ? -13.445 -16.743 9.087 1.00 77.19 173 GLU A CA 1
ATOM 1437 C C . GLU A 1 173 ? -12.547 -15.844 9.957 1.00 77.19 173 GLU A C 1
ATOM 1439 O O . GLU A 1 173 ? -11.624 -15.196 9.458 1.00 77.19 173 GLU A O 1
ATOM 1444 N N . ASN A 1 174 ? -12.807 -15.805 11.267 1.00 83.88 174 ASN A N 1
ATOM 1445 C CA . ASN A 1 174 ? -11.995 -15.100 12.272 1.00 83.88 174 ASN A CA 1
ATOM 1446 C C . ASN A 1 174 ? -11.997 -13.558 12.200 1.00 83.88 174 ASN A C 1
ATOM 1448 O O . ASN A 1 174 ? -10.937 -12.932 12.272 1.00 83.88 174 ASN A O 1
ATOM 1452 N N . CYS A 1 175 ? -13.175 -12.928 12.142 1.00 93.31 175 CYS A N 1
ATOM 1453 C CA . CYS A 1 175 ? -13.291 -11.466 12.237 1.00 93.31 175 CYS A CA 1
ATOM 1454 C C . CYS A 1 175 ? -12.682 -10.864 13.512 1.00 93.31 175 CYS A C 1
ATOM 1456 O O . CYS A 1 175 ? -12.121 -9.769 13.448 1.00 93.31 175 CYS A O 1
ATOM 1458 N N . ASP A 1 176 ? -12.691 -11.602 14.625 1.00 93.06 176 ASP A N 1
ATOM 1459 C CA . ASP A 1 176 ? -12.072 -11.184 15.891 1.00 93.06 176 ASP A CA 1
ATOM 1460 C C . ASP A 1 176 ? -10.605 -10.773 15.704 1.00 93.06 176 ASP A C 1
ATOM 1462 O O . ASP A 1 176 ? -10.188 -9.703 16.139 1.00 93.06 176 ASP A O 1
ATOM 1466 N N . LYS A 1 177 ? -9.839 -11.545 14.921 1.00 90.44 177 LYS A N 1
ATOM 1467 C CA . LYS A 1 177 ? -8.430 -11.247 14.618 1.00 90.44 177 LYS A CA 1
ATOM 1468 C C . LYS A 1 177 ? -8.245 -9.911 13.895 1.00 90.44 177 LYS A C 1
ATOM 1470 O O . LYS A 1 177 ? -7.201 -9.277 14.047 1.00 90.44 177 LYS A O 1
ATOM 1475 N N . PHE A 1 178 ? -9.205 -9.496 13.070 1.00 93.88 178 PHE A N 1
ATOM 1476 C CA . PHE A 1 178 ? -9.126 -8.203 12.391 1.00 93.88 178 PHE A CA 1
ATOM 1477 C C . PHE A 1 178 ? -9.545 -7.057 13.304 1.00 93.88 178 PHE A C 1
ATOM 1479 O O . PHE A 1 178 ? -8.916 -6.002 13.251 1.00 93.88 178 PHE A O 1
ATOM 1486 N N . TYR A 1 179 ? -10.548 -7.263 14.158 1.00 94.00 179 TYR A N 1
ATOM 1487 C CA . TYR A 1 179 ? -10.957 -6.259 15.140 1.00 94.00 179 TYR A CA 1
ATOM 1488 C C . TYR A 1 179 ? -9.900 -6.024 16.224 1.00 94.00 179 TYR A C 1
ATOM 1490 O O . TYR A 1 179 ? -9.728 -4.887 16.660 1.00 94.00 179 TYR A O 1
ATOM 1498 N N . ASP A 1 180 ? -9.135 -7.055 16.584 1.00 94.44 180 ASP A N 1
ATOM 1499 C CA . ASP A 1 180 ? -8.027 -6.976 17.545 1.00 94.44 180 ASP A CA 1
ATOM 1500 C C . ASP A 1 180 ? -6.753 -6.333 16.964 1.00 94.44 180 ASP A C 1
ATOM 1502 O O . ASP A 1 180 ? -5.739 -6.192 17.655 1.00 94.44 180 ASP A O 1
ATOM 1506 N N . ALA A 1 181 ? -6.762 -5.940 15.686 1.00 94.81 181 ALA A N 1
ATOM 1507 C CA . ALA A 1 181 ? -5.607 -5.311 15.069 1.00 94.81 181 ALA A CA 1
ATOM 1508 C C . ALA A 1 181 ? -5.269 -3.957 15.728 1.00 94.81 181 ALA A C 1
ATOM 1510 O O . ALA A 1 181 ? -6.160 -3.187 16.105 1.00 94.81 181 ALA A O 1
ATOM 1511 N N . PRO A 1 182 ? -3.972 -3.611 15.826 1.00 94.69 182 PRO A N 1
ATOM 1512 C CA . PRO A 1 182 ? -3.536 -2.357 16.420 1.00 94.69 182 PRO A CA 1
ATOM 1513 C C . PRO A 1 182 ? -4.149 -1.142 15.716 1.00 94.69 182 PRO A C 1
ATOM 1515 O O . PRO A 1 182 ? -4.538 -1.173 14.546 1.00 94.69 182 PRO A O 1
ATOM 1518 N N . SER A 1 183 ? -4.229 -0.041 16.460 1.00 94.12 183 SER A N 1
ATOM 1519 C CA . SER A 1 183 ? -4.766 1.236 15.969 1.00 94.12 183 SER A CA 1
ATOM 1520 C C . SER A 1 183 ? -3.692 2.295 15.720 1.00 94.12 183 SER A C 1
ATOM 1522 O O . SER A 1 183 ? -4.017 3.370 15.220 1.00 94.12 183 SER A O 1
ATOM 1524 N N . SER A 1 184 ? -2.438 2.010 16.078 1.00 94.31 184 SER A N 1
ATOM 1525 C CA . SER A 1 184 ? -1.280 2.864 15.812 1.00 94.31 184 SER A CA 1
ATOM 1526 C C . SER A 1 184 ? -0.792 2.683 14.381 1.00 94.31 184 SER A C 1
ATOM 1528 O O . SER A 1 184 ? -0.786 1.564 13.868 1.00 94.31 184 SER A O 1
ATOM 1530 N N . SER A 1 185 ? -0.351 3.772 13.753 1.00 93.69 185 SER A N 1
ATOM 1531 C CA . SER A 1 185 ? 0.191 3.720 12.398 1.00 93.69 185 SER A CA 1
ATOM 1532 C C . SER A 1 185 ? 1.450 2.859 12.338 1.00 93.69 185 SER A C 1
ATOM 1534 O O . SER A 1 185 ? 2.314 2.916 13.210 1.00 93.69 185 SER A O 1
ATOM 1536 N N . GLY A 1 186 ? 1.564 2.061 11.284 1.00 95.06 186 GLY A N 1
ATOM 1537 C CA . GLY A 1 186 ? 2.668 1.126 11.117 1.00 95.06 186 GLY A CA 1
ATOM 1538 C C . GLY A 1 186 ? 2.558 0.371 9.805 1.00 95.06 186 GLY A C 1
ATOM 1539 O O . GLY A 1 186 ? 1.457 0.141 9.303 1.00 95.06 186 GLY A O 1
ATOM 1540 N N . ILE A 1 187 ? 3.700 -0.012 9.238 1.00 95.50 187 ILE A N 1
ATOM 1541 C CA . ILE A 1 187 ? 3.774 -0.872 8.057 1.00 95.50 187 ILE A CA 1
ATOM 1542 C C . ILE A 1 187 ? 4.657 -2.077 8.390 1.00 95.50 187 ILE A C 1
ATOM 1544 O O . ILE A 1 187 ? 5.817 -1.934 8.770 1.00 95.50 187 ILE A O 1
ATOM 1548 N N . TYR A 1 188 ? 4.103 -3.271 8.215 1.00 95.06 188 TYR A N 1
ATOM 1549 C CA . TYR A 1 188 ? 4.670 -4.541 8.655 1.00 95.06 188 TYR A CA 1
ATOM 1550 C C . TYR A 1 188 ? 5.281 -5.311 7.481 1.00 95.06 188 TYR A C 1
ATOM 1552 O O . TYR A 1 188 ? 4.778 -5.285 6.356 1.00 95.06 188 TYR A O 1
ATOM 1560 N N . GLY A 1 189 ? 6.371 -6.041 7.740 1.00 93.19 189 GLY A N 1
ATOM 1561 C CA . GLY A 1 189 ? 7.024 -6.885 6.727 1.00 93.19 189 GLY A CA 1
ATOM 1562 C C . GLY A 1 189 ? 7.748 -6.114 5.612 1.00 93.19 189 GLY A C 1
ATOM 1563 O O . GLY A 1 189 ? 8.035 -6.676 4.548 1.00 93.19 189 GLY A O 1
ATOM 1564 N N . VAL A 1 190 ? 8.045 -4.834 5.837 1.00 94.69 190 VAL A N 1
ATOM 1565 C CA . VAL A 1 190 ? 8.838 -4.004 4.924 1.00 94.69 190 VAL A CA 1
ATOM 1566 C C . VAL A 1 190 ? 10.331 -4.211 5.143 1.00 94.69 190 VAL A C 1
ATOM 1568 O O . VAL A 1 190 ? 10.786 -4.468 6.249 1.00 94.69 190 VAL A O 1
ATOM 1571 N N . GLU A 1 191 ? 11.109 -4.073 4.077 1.00 95.44 191 GLU A N 1
ATOM 1572 C CA . GLU A 1 191 ? 12.559 -3.901 4.156 1.00 95.44 191 GLU A CA 1
ATOM 1573 C C . GLU A 1 191 ? 12.890 -2.465 4.556 1.00 95.44 191 GLU A C 1
ATOM 1575 O O . GLU A 1 191 ? 13.679 -2.227 5.463 1.00 95.44 191 GLU A O 1
ATOM 1580 N N . LYS A 1 192 ? 12.263 -1.497 3.883 1.00 95.38 192 LYS A N 1
ATOM 1581 C CA . LYS A 1 192 ? 12.485 -0.069 4.107 1.00 95.38 192 LYS A CA 1
ATOM 1582 C C . LYS A 1 192 ? 11.270 0.747 3.703 1.00 95.38 192 LYS A C 1
ATOM 1584 O O . LYS A 1 192 ? 10.622 0.453 2.692 1.00 95.38 192 LYS A O 1
ATOM 1589 N N . LEU A 1 193 ? 11.033 1.818 4.445 1.00 95.38 193 LEU A N 1
ATOM 1590 C CA . LEU A 1 193 ? 10.044 2.838 4.129 1.00 95.38 193 LEU A CA 1
ATOM 1591 C C . LEU A 1 193 ? 10.765 4.113 3.701 1.00 95.38 193 LEU A C 1
ATOM 1593 O O . LEU A 1 193 ? 11.632 4.615 4.416 1.00 95.38 193 LEU A O 1
ATOM 1597 N N . LEU A 1 194 ? 10.414 4.638 2.534 1.00 94.69 194 LEU A N 1
ATOM 1598 C CA . LEU A 1 194 ? 10.999 5.856 1.975 1.00 94.69 194 LEU A CA 1
ATOM 1599 C C . LEU A 1 194 ? 9.931 6.937 1.861 1.00 94.69 194 LEU A C 1
ATOM 1601 O O . LEU A 1 194 ? 8.786 6.617 1.566 1.00 94.69 194 LEU A O 1
ATOM 1605 N N . ARG A 1 195 ? 10.298 8.211 1.993 1.00 92.00 195 ARG A N 1
ATOM 1606 C CA . ARG A 1 195 ? 9.444 9.339 1.600 1.00 92.00 195 ARG A CA 1
ATOM 1607 C C . ARG A 1 195 ? 9.956 9.903 0.284 1.00 92.00 195 ARG A C 1
ATOM 1609 O O . ARG A 1 195 ? 11.085 10.364 0.220 1.00 92.00 195 ARG A O 1
ATOM 1616 N N . CYS A 1 196 ? 9.140 9.875 -0.757 1.00 88.38 196 CYS A N 1
ATOM 1617 C CA . CYS A 1 196 ? 9.477 10.360 -2.088 1.00 88.38 196 CYS A CA 1
ATOM 1618 C C . CYS A 1 196 ? 8.604 11.557 -2.465 1.00 88.38 196 CYS A C 1
ATOM 1620 O O . CYS A 1 196 ? 7.373 11.469 -2.404 1.00 88.38 196 CYS A O 1
ATOM 1622 N N . PHE A 1 197 ? 9.228 12.637 -2.942 1.00 85.12 197 PHE A N 1
ATOM 1623 C CA . PHE A 1 197 ? 8.518 13.687 -3.662 1.00 85.12 197 PHE A CA 1
ATOM 1624 C C . PHE A 1 197 ? 9.363 14.332 -4.776 1.00 85.12 197 PHE A C 1
ATOM 1626 O O . PHE A 1 197 ? 9.275 13.905 -5.926 1.00 85.12 197 PHE A O 1
ATOM 1633 N N . ARG A 1 198 ? 10.187 15.346 -4.468 1.00 79.44 198 ARG A N 1
ATOM 1634 C CA . ARG A 1 198 ? 10.997 16.093 -5.464 1.00 79.44 198 ARG A CA 1
ATOM 1635 C C . ARG A 1 198 ? 12.377 15.500 -5.697 1.00 79.44 198 ARG A C 1
ATOM 1637 O O . ARG A 1 198 ? 13.052 15.898 -6.641 1.00 79.44 198 ARG A O 1
ATOM 1644 N N . GLU A 1 199 ? 12.836 14.63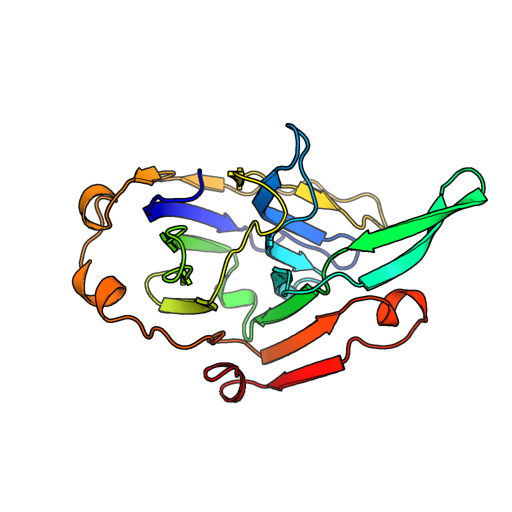9 -4.804 1.00 82.56 199 GLU A N 1
ATOM 1645 C CA . GLU A 1 199 ? 14.196 14.115 -4.805 1.00 82.56 199 GLU A CA 1
ATOM 1646 C C . GLU A 1 199 ? 14.511 13.364 -6.106 1.00 82.56 199 GLU A C 1
ATOM 1648 O O . GLU A 1 199 ? 15.499 13.735 -6.745 1.00 82.56 199 GLU A O 1
ATOM 1653 N N . PRO A 1 200 ? 13.652 12.445 -6.601 1.00 77.00 200 PRO A N 1
ATOM 1654 C CA . PRO A 1 200 ? 13.922 11.736 -7.852 1.00 77.00 200 PRO A CA 1
ATOM 1655 C C . PRO A 1 200 ? 14.098 12.659 -9.067 1.00 77.00 200 PRO A C 1
ATOM 1657 O O . PRO A 1 200 ? 14.984 12.422 -9.885 1.00 77.00 200 PRO A O 1
ATOM 1660 N N . ASP A 1 201 ? 13.321 13.744 -9.166 1.00 72.56 201 ASP A N 1
ATOM 1661 C CA . ASP A 1 201 ? 13.442 14.723 -10.261 1.00 72.56 201 ASP A CA 1
ATOM 1662 C C . ASP A 1 201 ? 14.781 15.466 -10.247 1.00 72.56 201 ASP A C 1
ATOM 1664 O O . ASP A 1 201 ? 15.255 15.936 -11.280 1.00 72.56 201 ASP A O 1
ATOM 1668 N N . LYS A 1 202 ? 15.381 15.605 -9.063 1.00 78.44 202 LYS A N 1
ATOM 1669 C CA . LYS A 1 202 ? 16.683 16.248 -8.863 1.00 78.44 202 LYS A CA 1
ATOM 1670 C C . LYS A 1 202 ? 17.844 15.258 -8.978 1.00 78.44 202 LYS A C 1
ATOM 1672 O O . LYS A 1 202 ? 18.978 15.635 -8.703 1.00 78.44 202 LYS A O 1
ATOM 1677 N N . GLY A 1 203 ? 17.573 14.000 -9.333 1.00 80.88 203 GLY A N 1
ATOM 1678 C CA . GLY A 1 203 ? 18.568 12.926 -9.323 1.00 80.88 203 GLY A CA 1
ATOM 1679 C C . GLY A 1 203 ? 19.008 12.513 -7.915 1.00 80.88 203 GLY A C 1
ATOM 1680 O O . GLY A 1 203 ? 20.056 11.891 -7.764 1.00 80.88 203 GLY A O 1
ATOM 1681 N N . LEU A 1 204 ? 18.233 12.864 -6.886 1.00 85.31 204 LEU A N 1
ATOM 1682 C CA . LEU A 1 204 ? 18.503 12.528 -5.491 1.00 85.31 204 LEU A CA 1
ATOM 1683 C C . LEU A 1 204 ? 17.674 11.307 -5.057 1.00 85.31 204 LEU A C 1
ATOM 1685 O O . LEU A 1 204 ? 16.555 11.109 -5.541 1.00 85.31 204 LEU A O 1
ATOM 1689 N N . PRO A 1 205 ? 18.188 10.479 -4.131 1.00 88.25 205 PRO A N 1
ATOM 1690 C CA . PRO A 1 205 ? 17.422 9.368 -3.584 1.00 88.25 205 PRO A CA 1
ATOM 1691 C C . PRO A 1 205 ? 16.276 9.874 -2.702 1.00 88.25 205 PRO A C 1
ATOM 1693 O O . PRO A 1 205 ? 16.381 10.920 -2.062 1.00 88.25 205 PRO A O 1
ATOM 1696 N N . CYS A 1 206 ? 15.196 9.096 -2.619 1.00 91.75 206 CYS A N 1
ATOM 1697 C CA . CYS A 1 206 ? 14.146 9.358 -1.641 1.00 91.75 206 CYS A CA 1
ATOM 1698 C C . CYS A 1 206 ? 14.682 9.175 -0.208 1.00 91.75 206 CYS A C 1
ATOM 1700 O O . CYS A 1 206 ? 15.294 8.136 0.063 1.00 91.75 206 CYS A O 1
ATOM 1702 N N . PRO A 1 207 ? 14.427 10.124 0.711 1.00 93.06 207 PRO A N 1
ATOM 1703 C CA . PRO A 1 207 ? 14.754 9.986 2.124 1.00 93.06 207 PRO A CA 1
ATOM 1704 C C . PRO A 1 207 ? 14.247 8.681 2.749 1.00 93.06 207 PRO A C 1
ATOM 1706 O O . PRO A 1 207 ? 13.090 8.298 2.562 1.00 93.06 207 PRO A O 1
ATOM 1709 N N . LEU A 1 208 ? 15.112 8.023 3.521 1.00 95.06 208 LEU A N 1
ATOM 1710 C CA . LEU A 1 208 ? 14.763 6.868 4.347 1.00 95.06 208 LEU A CA 1
ATOM 1711 C C . LEU A 1 208 ? 14.009 7.326 5.601 1.00 95.06 208 LEU A C 1
ATOM 1713 O O . LEU A 1 208 ? 14.438 8.269 6.260 1.00 95.06 208 LEU A O 1
ATOM 1717 N N . ILE A 1 209 ? 12.912 6.643 5.926 1.00 94.69 209 ILE A N 1
ATOM 1718 C CA . ILE A 1 209 ? 12.124 6.873 7.144 1.00 94.69 209 ILE A CA 1
ATOM 1719 C C . ILE A 1 209 ? 12.457 5.825 8.208 1.00 94.69 209 ILE A C 1
ATOM 1721 O O . ILE A 1 209 ? 12.753 6.182 9.341 1.00 94.69 209 ILE A O 1
ATOM 1725 N N . CYS A 1 210 ? 12.432 4.543 7.844 1.00 95.69 210 CYS A N 1
ATOM 1726 C CA . CYS A 1 210 ? 12.703 3.425 8.752 1.00 95.69 210 CYS A CA 1
ATOM 1727 C C . CYS A 1 210 ? 13.080 2.161 7.964 1.00 95.69 210 CYS A C 1
ATOM 1729 O O . CYS A 1 210 ? 12.887 2.093 6.741 1.00 95.69 210 CYS A O 1
ATOM 1731 N N . ILE A 1 211 ? 13.608 1.159 8.670 1.00 95.94 211 ILE A N 1
ATOM 1732 C CA . ILE A 1 211 ? 14.021 -0.143 8.130 1.00 95.94 211 ILE A CA 1
ATOM 1733 C C . ILE A 1 211 ? 13.368 -1.255 8.956 1.00 95.94 211 ILE A C 1
ATOM 1735 O O . ILE A 1 211 ? 13.332 -1.185 10.181 1.00 95.94 211 ILE A O 1
ATOM 1739 N N . GLY A 1 212 ? 12.898 -2.313 8.293 1.00 94.88 212 GLY A N 1
ATOM 1740 C CA . GLY A 1 212 ? 12.439 -3.523 8.974 1.00 94.88 212 GLY A CA 1
ATOM 1741 C C . GLY A 1 212 ? 11.349 -3.257 10.015 1.00 94.88 212 GLY A C 1
ATOM 1742 O O . GLY A 1 212 ? 10.355 -2.585 9.742 1.00 94.88 212 GLY A O 1
ATOM 1743 N N . ARG A 1 213 ? 11.558 -3.787 11.226 1.00 95.06 213 ARG A N 1
ATOM 1744 C CA . ARG A 1 213 ? 10.608 -3.675 12.344 1.00 95.06 213 ARG A CA 1
ATOM 1745 C C . ARG A 1 213 ? 10.467 -2.260 12.901 1.00 95.06 213 ARG A C 1
ATOM 1747 O O . ARG A 1 213 ? 9.447 -1.968 13.514 1.00 95.06 213 ARG A O 1
ATOM 1754 N N . ASP A 1 214 ? 11.419 -1.365 12.638 1.00 94.94 214 ASP A N 1
ATOM 1755 C CA . ASP A 1 214 ? 11.307 0.036 13.066 1.00 94.94 214 ASP A CA 1
ATOM 1756 C C . ASP A 1 214 ? 10.125 0.738 12.376 1.00 94.94 214 ASP A C 1
ATOM 1758 O O . ASP A 1 214 ? 9.627 1.751 12.855 1.00 94.94 214 ASP A O 1
ATOM 1762 N N . CYS A 1 215 ? 9.638 0.181 11.262 1.00 94.94 215 CYS A N 1
ATOM 1763 C CA . CYS A 1 215 ? 8.468 0.675 10.547 1.00 94.94 215 CYS A CA 1
ATOM 1764 C C . CYS A 1 215 ? 7.122 0.234 11.133 1.00 94.94 215 CYS A C 1
ATOM 1766 O O . CYS A 1 215 ? 6.084 0.707 10.671 1.00 94.94 215 CYS A O 1
ATOM 1768 N N . GLU A 1 216 ? 7.108 -0.654 12.128 1.00 94.50 216 GLU A N 1
ATOM 1769 C CA . GLU A 1 216 ? 5.872 -1.155 12.744 1.00 94.50 216 GLU A CA 1
ATOM 1770 C C . GLU A 1 216 ? 5.263 -0.151 13.736 1.00 94.50 216 GLU A C 1
ATOM 1772 O O . GLU A 1 216 ? 4.094 -0.281 14.088 1.00 94.50 216 GLU A O 1
ATOM 1777 N N . ASN A 1 217 ? 6.030 0.871 14.135 1.00 89.00 217 ASN A N 1
ATOM 1778 C CA . ASN A 1 217 ? 5.614 1.936 15.046 1.00 89.00 217 ASN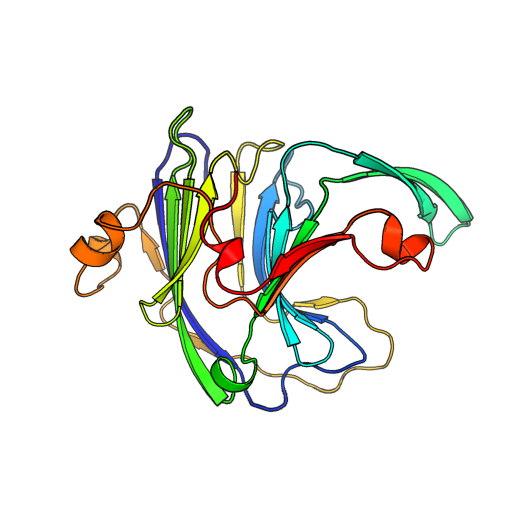 A CA 1
ATOM 1779 C C . ASN A 1 217 ? 5.915 3.303 14.422 1.00 89.00 217 ASN A C 1
ATOM 1781 O O . ASN A 1 217 ? 6.910 3.949 14.758 1.00 89.00 217 ASN A O 1
ATOM 1785 N N . LEU A 1 218 ? 5.080 3.728 13.475 1.00 85.50 218 LEU A N 1
ATOM 1786 C CA . LEU A 1 218 ? 5.208 5.053 12.876 1.00 85.50 218 LEU A CA 1
ATOM 1787 C C . LEU A 1 218 ? 4.570 6.110 13.794 1.00 85.50 218 LEU A C 1
ATOM 1789 O O . LEU A 1 218 ? 3.503 5.849 14.357 1.00 85.50 218 LEU A O 1
ATOM 1793 N N . PRO A 1 219 ? 5.214 7.279 13.953 1.00 62.72 219 PRO A N 1
ATOM 1794 C CA . PRO A 1 219 ? 4.665 8.394 14.718 1.00 62.72 219 PRO A CA 1
ATOM 1795 C C . PRO A 1 219 ? 3.443 9.036 14.048 1.00 62.72 219 PRO A C 1
ATOM 1797 O O . PRO A 1 219 ? 3.313 8.943 12.803 1.00 62.72 219 PRO A O 1
#